Protein AF-A0A0G2F912-F1 (afdb_monomer)

Foldseek 3Di:
DDDDDDDDDDDDDDDDDDDDDDDDDDDPPPPDPPPPPPFPLEDEDQFQVLVVVCQVPVPPSGHQYWYAAPQPRHTADAPSRDDDDDPQCQDVVNDHQWWWAALQRGIHRLVRVVVQLVVCVVVPVVSWDADPPPRDTQAQPQPRHGNRTHTHDDHPDPDPVSPDHHPPNCDPVNDDDPPNDDVVNVVVVVLVVVQVVLQCCCCVVQVHHDDRPPPRDDVVSSVVSVVVVVVVVVVVVVVPPPCVVVCDPPVVVPPPDDDDDDDDDDDDDD

Organism: NCBI:txid1214573

pLDDT: mean 71.69, std 15.16, range [33.28, 96.06]

Structure (mmCIF, N/CA/C/O backbone):
data_AF-A0A0G2F912-F1
#
_entry.id   AF-A0A0G2F912-F1
#
loop_
_atom_site.group_PDB
_atom_site.id
_atom_site.type_symbol
_atom_site.label_atom_id
_atom_site.label_alt_id
_atom_site.label_comp_id
_atom_site.label_asym_id
_atom_site.label_entity_id
_atom_site.label_seq_id
_atom_site.pdbx_PDB_ins_code
_atom_site.Cartn_x
_atom_site.Cartn_y
_atom_site.Cartn_z
_atom_site.occupancy
_atom_site.B_iso_or_equiv
_atom_site.auth_seq_id
_atom_site.auth_comp_id
_atom_site.auth_asym_id
_atom_site.auth_atom_id
_atom_site.pdbx_PDB_model_num
ATOM 1 N N . MET A 1 1 ? -54.405 -13.217 -5.541 1.00 50.62 1 MET A N 1
ATOM 2 C CA . MET A 1 1 ? -54.191 -13.443 -6.985 1.00 50.62 1 MET A CA 1
ATOM 3 C C . MET A 1 1 ? -52.755 -13.059 -7.280 1.00 50.62 1 MET A C 1
ATOM 5 O O . MET A 1 1 ? -52.449 -11.877 -7.282 1.00 50.62 1 MET A O 1
ATOM 9 N N . SER A 1 2 ? -51.866 -14.044 -7.373 1.00 33.28 2 SER A N 1
ATOM 10 C CA . SER A 1 2 ? -50.426 -13.812 -7.534 1.00 33.28 2 SER A CA 1
ATOM 11 C C . SER A 1 2 ? -50.074 -13.798 -9.023 1.00 33.28 2 SER A C 1
ATOM 13 O O . SER A 1 2 ? -50.526 -14.698 -9.733 1.00 33.28 2 SER A O 1
ATOM 15 N N . PRO A 1 3 ? -49.310 -12.812 -9.522 1.00 57.19 3 PRO A N 1
ATOM 16 C CA . PRO A 1 3 ? -48.949 -12.760 -10.930 1.00 57.19 3 PRO A CA 1
ATOM 17 C C . PRO A 1 3 ? -47.845 -13.780 -11.231 1.00 57.19 3 PRO A C 1
ATOM 19 O O . PRO A 1 3 ? -46.774 -13.768 -10.625 1.00 57.19 3 PRO A O 1
ATOM 22 N N . SER A 1 4 ? -48.125 -14.678 -12.172 1.00 52.53 4 SER A N 1
ATOM 23 C CA . SER A 1 4 ? -47.154 -15.612 -12.738 1.00 52.53 4 SER A CA 1
ATOM 24 C C . SER A 1 4 ? -46.256 -14.869 -13.726 1.00 52.53 4 SER A C 1
ATOM 26 O O . SER A 1 4 ? -46.714 -14.434 -14.780 1.00 52.53 4 SER A O 1
ATOM 28 N N . TYR A 1 5 ? -44.975 -14.726 -13.393 1.00 53.41 5 TYR A N 1
ATOM 29 C CA . TYR A 1 5 ? -43.979 -14.186 -14.314 1.00 53.41 5 TYR A CA 1
ATOM 30 C C . TYR A 1 5 ? -43.467 -15.297 -15.232 1.00 53.41 5 TYR A C 1
ATOM 32 O O . TYR A 1 5 ? -42.852 -16.263 -14.785 1.00 53.41 5 TYR A O 1
ATOM 40 N N . VAL A 1 6 ? -43.745 -15.148 -16.526 1.00 61.19 6 VAL A N 1
ATOM 41 C CA . VAL A 1 6 ? -43.225 -16.003 -17.597 1.00 61.19 6 VAL A CA 1
ATOM 42 C C . VAL A 1 6 ? -41.792 -15.573 -17.896 1.00 61.19 6 VAL A C 1
ATOM 44 O O . VAL A 1 6 ? -41.549 -14.437 -18.301 1.00 61.19 6 VAL A O 1
ATOM 47 N N . THR A 1 7 ? -40.837 -16.473 -17.680 1.00 59.28 7 THR A N 1
ATOM 48 C CA . THR A 1 7 ? -39.421 -16.245 -17.985 1.00 59.28 7 THR A CA 1
ATOM 49 C C . THR A 1 7 ? -39.176 -16.463 -19.485 1.00 59.28 7 THR A C 1
ATOM 51 O O . THR A 1 7 ? -39.490 -17.542 -19.990 1.00 59.28 7 THR A O 1
ATOM 54 N N . PRO A 1 8 ? -38.628 -15.485 -20.227 1.00 61.03 8 PRO A N 1
ATOM 55 C CA . PRO A 1 8 ? -38.317 -15.668 -21.639 1.00 61.03 8 PRO A CA 1
ATOM 56 C C . PRO A 1 8 ? -37.060 -16.532 -21.814 1.00 61.03 8 PRO A C 1
ATOM 58 O O . PRO A 1 8 ? -36.014 -16.279 -21.218 1.00 61.03 8 PRO A O 1
ATOM 61 N N . SER A 1 9 ? -37.165 -17.558 -22.657 1.00 58.97 9 SER A N 1
ATOM 62 C CA . SER A 1 9 ? -36.062 -18.438 -23.046 1.00 58.97 9 SER A CA 1
ATOM 63 C C . SER A 1 9 ? -35.074 -17.711 -23.964 1.00 58.97 9 SER A C 1
ATOM 65 O O . SER A 1 9 ? -35.459 -17.229 -25.031 1.00 58.97 9 SER A O 1
ATOM 67 N 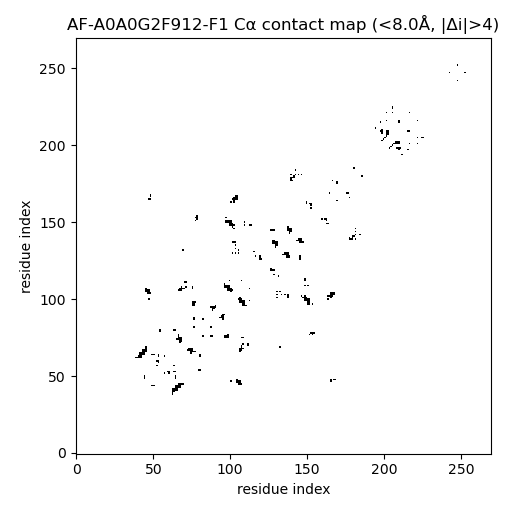N . LEU A 1 10 ? -33.800 -17.661 -23.568 1.00 62.16 10 LEU A N 1
ATOM 68 C CA . LEU A 1 10 ? -32.717 -17.083 -24.366 1.00 62.16 10 LEU A CA 1
ATOM 69 C C . LEU A 1 10 ? -32.370 -17.961 -25.588 1.00 62.16 10 LEU A C 1
ATOM 71 O O . LEU A 1 10 ? -32.370 -19.190 -25.481 1.00 62.16 10 LEU A O 1
ATOM 75 N N . PRO A 1 11 ? -32.035 -17.353 -26.742 1.00 59.97 11 PRO A N 1
ATOM 76 C CA . PRO A 1 11 ? -31.691 -18.081 -27.956 1.00 59.97 11 PRO A CA 1
ATOM 77 C C . PRO A 1 11 ? -30.311 -18.745 -27.863 1.00 59.97 11 PRO A C 1
ATOM 79 O O . PRO A 1 11 ? -29.323 -18.158 -27.422 1.00 59.97 11 PRO A O 1
ATOM 82 N N . THR A 1 12 ? -30.246 -19.988 -28.331 1.00 60.50 12 THR A N 1
ATOM 83 C CA . THR A 1 12 ? -29.042 -20.819 -28.374 1.00 60.50 12 THR A CA 1
ATOM 84 C C . THR A 1 12 ? -28.045 -20.285 -29.409 1.00 60.50 12 THR A C 1
ATOM 86 O O . THR A 1 12 ? -28.291 -20.333 -30.614 1.00 60.50 12 THR A O 1
ATOM 89 N N . VAL A 1 13 ? -26.889 -19.800 -28.949 1.00 59.72 13 VAL A N 1
ATOM 90 C CA . VAL A 1 13 ? -25.782 -19.362 -29.812 1.00 59.72 13 VAL A CA 1
ATOM 91 C C . VAL A 1 13 ? -25.091 -20.591 -30.412 1.00 59.72 13 VAL A C 1
ATOM 93 O O . VAL A 1 13 ? -24.359 -21.311 -29.734 1.00 59.72 13 VAL A O 1
ATOM 96 N N . GLN A 1 14 ? -25.319 -20.846 -31.702 1.00 56.78 14 GLN A N 1
ATOM 97 C CA . GLN A 1 14 ? -24.621 -21.899 -32.440 1.00 56.78 14 GLN A CA 1
ATOM 98 C C . GLN A 1 14 ? -23.199 -21.451 -32.806 1.00 56.78 14 GLN A C 1
ATOM 100 O O . GLN A 1 14 ? -22.987 -20.643 -33.712 1.00 56.78 14 GLN A O 1
ATOM 105 N N . SER A 1 15 ? -22.211 -22.009 -32.106 1.00 56.06 15 SER A N 1
ATOM 106 C CA . SER A 1 15 ? -20.787 -21.813 -32.382 1.00 56.06 15 SER A CA 1
ATOM 107 C C . SER A 1 15 ? -20.388 -22.520 -33.686 1.00 56.06 15 SER A C 1
ATOM 109 O O . SER A 1 15 ? -20.332 -23.750 -33.767 1.00 56.06 15 SER A O 1
ATOM 111 N N . ARG A 1 16 ? -20.135 -21.743 -34.747 1.00 56.66 16 ARG A N 1
ATOM 112 C CA . ARG A 1 16 ? -19.655 -22.255 -36.040 1.00 56.66 16 ARG A CA 1
ATOM 113 C C . ARG A 1 16 ? -18.176 -22.646 -35.934 1.00 56.66 16 ARG A C 1
ATOM 115 O O . ARG A 1 16 ? -17.295 -21.797 -36.037 1.00 56.66 16 ARG A O 1
ATOM 122 N N . LYS A 1 17 ? -17.902 -23.950 -35.810 1.00 55.56 17 LYS A N 1
ATOM 123 C CA . LYS A 1 17 ? -16.577 -24.551 -36.057 1.00 55.56 17 LYS A CA 1
ATOM 124 C C . LYS A 1 17 ? -16.156 -24.293 -37.511 1.00 55.56 17 LYS A C 1
ATOM 126 O O . LYS A 1 17 ? -16.652 -24.949 -38.425 1.00 55.56 17 LYS A O 1
ATOM 131 N N . ARG A 1 18 ? -15.225 -23.362 -37.736 1.00 57.12 18 ARG A N 1
ATOM 132 C CA . ARG A 1 18 ? -14.499 -23.257 -39.012 1.00 57.12 18 ARG A CA 1
ATOM 133 C C . ARG A 1 18 ? -13.437 -24.359 -39.062 1.00 57.12 18 ARG A C 1
ATOM 135 O O . ARG A 1 18 ? -12.511 -24.360 -38.258 1.00 57.12 18 ARG A O 1
ATOM 142 N N . LYS A 1 19 ? -13.592 -25.306 -39.993 1.00 59.97 19 LYS A N 1
ATOM 143 C CA . LYS A 1 19 ? -12.541 -26.258 -40.378 1.00 59.97 19 LYS A CA 1
ATOM 144 C C . LYS A 1 19 ? -11.461 -25.490 -41.144 1.00 59.97 19 LYS A C 1
ATOM 146 O O . LYS A 1 19 ? -11.723 -25.014 -42.242 1.00 59.97 19 LYS A O 1
ATOM 151 N N . HIS A 1 20 ? -10.277 -25.367 -40.552 1.00 50.34 20 HIS A N 1
ATOM 152 C CA . HIS A 1 20 ? -9.051 -25.043 -41.275 1.00 50.34 20 HIS A CA 1
ATOM 153 C C . HIS A 1 20 ? -8.510 -26.355 -41.849 1.00 50.34 20 HIS A C 1
ATOM 155 O O . HIS A 1 20 ? -7.852 -27.115 -41.142 1.00 50.34 20 HIS A O 1
ATOM 161 N N . SER A 1 21 ? -8.830 -26.648 -43.105 1.00 59.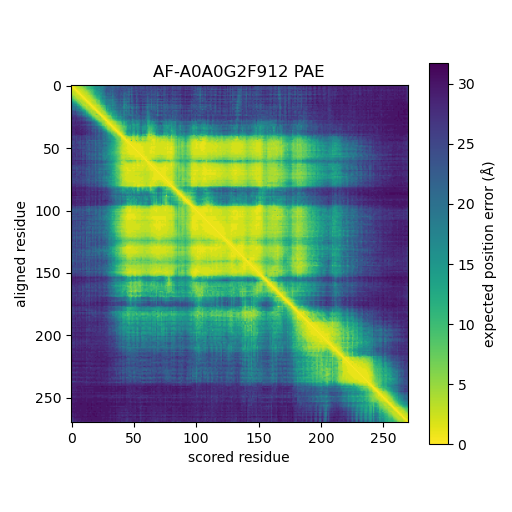50 21 SER A N 1
ATOM 162 C CA . SER A 1 21 ? -8.056 -27.588 -43.909 1.00 59.50 21 SER A CA 1
ATOM 163 C C . SER A 1 21 ? -7.539 -26.845 -45.135 1.00 59.50 21 SER A C 1
ATOM 165 O O . SER A 1 21 ? -8.232 -25.999 -45.695 1.00 59.50 21 SER A O 1
ATOM 167 N N . ASP A 1 22 ? -6.303 -27.172 -45.498 1.00 55.91 22 ASP A N 1
ATOM 168 C CA . ASP A 1 22 ? -5.724 -26.960 -46.825 1.00 55.91 22 ASP A CA 1
ATOM 169 C C . ASP A 1 22 ? -5.140 -25.573 -47.120 1.00 55.91 22 ASP A C 1
ATOM 171 O O . ASP A 1 22 ? -5.598 -24.831 -47.982 1.00 55.91 22 ASP A O 1
ATOM 175 N N . ILE A 1 23 ? -4.013 -25.280 -46.463 1.00 54.97 23 ILE A N 1
ATOM 176 C CA . ILE A 1 23 ? -2.939 -24.485 -47.077 1.00 54.97 23 ILE A CA 1
ATOM 177 C C . ILE A 1 23 ? -1.641 -25.279 -46.914 1.00 54.97 23 ILE A C 1
ATOM 179 O O . ILE A 1 23 ? -0.898 -25.126 -45.951 1.00 54.97 23 ILE A O 1
ATOM 183 N N . SER A 1 24 ? -1.417 -26.213 -47.835 1.00 54.12 24 SER A N 1
ATOM 184 C CA . SER A 1 24 ? -0.147 -26.917 -48.019 1.00 54.12 24 SER A CA 1
ATOM 185 C C . SER A 1 24 ? 0.296 -26.678 -49.450 1.00 54.12 24 SER A C 1
ATOM 187 O O . SER A 1 24 ? -0.189 -27.318 -50.377 1.00 54.12 24 SER A O 1
ATOM 189 N N . GLY A 1 25 ? 1.181 -25.706 -49.633 1.00 55.81 25 GLY A N 1
ATOM 190 C CA . GLY A 1 25 ? 1.740 -25.404 -50.938 1.00 55.81 25 GLY A CA 1
ATOM 191 C C . GLY A 1 25 ? 2.711 -24.237 -50.876 1.00 55.81 25 GLY A C 1
ATOM 192 O O . GLY A 1 25 ? 2.282 -23.097 -50.768 1.00 55.81 25 GLY A O 1
ATOM 193 N N . LEU A 1 26 ? 3.996 -24.571 -51.028 1.00 54.56 26 LEU A N 1
ATOM 194 C CA . LEU A 1 26 ? 5.072 -23.712 -51.535 1.00 54.56 26 LEU A CA 1
ATOM 195 C C . LEU A 1 26 ? 5.654 -22.670 -50.561 1.00 54.56 26 LEU A C 1
ATOM 197 O O . LEU A 1 26 ? 5.183 -21.545 -50.468 1.00 54.56 26 LEU A O 1
ATOM 201 N N . ASN A 1 27 ? 6.766 -23.039 -49.914 1.00 47.31 27 ASN A N 1
ATOM 202 C CA . ASN A 1 27 ? 8.014 -22.263 -49.971 1.00 47.31 27 ASN A CA 1
ATOM 203 C C . ASN A 1 27 ? 9.193 -23.135 -49.501 1.00 47.31 27 ASN A C 1
ATOM 205 O O . ASN A 1 27 ? 9.202 -23.630 -48.376 1.00 47.31 27 ASN A O 1
ATOM 209 N N . VAL A 1 28 ? 10.154 -23.358 -50.404 1.00 59.69 28 VAL A N 1
ATOM 210 C CA . VAL A 1 28 ? 11.344 -24.220 -50.228 1.00 59.69 28 VAL A CA 1
ATOM 211 C C . VAL A 1 28 ? 12.573 -23.404 -49.787 1.00 59.69 28 VAL A C 1
ATOM 213 O O . VAL A 1 28 ? 13.636 -23.962 -49.540 1.00 59.69 28 VAL A O 1
ATOM 216 N N . ASP A 1 29 ? 12.417 -22.101 -49.561 1.00 60.06 29 ASP A N 1
ATOM 217 C CA . ASP A 1 29 ? 13.425 -21.274 -48.902 1.00 60.06 29 ASP A CA 1
ATOM 218 C C . ASP A 1 29 ? 13.101 -21.205 -47.411 1.00 60.06 29 ASP A C 1
ATOM 220 O O . ASP A 1 29 ? 12.234 -20.451 -46.963 1.00 60.06 29 ASP A O 1
ATOM 224 N N . GLY A 1 30 ? 13.753 -22.083 -46.643 1.00 61.09 30 GLY A N 1
ATOM 225 C CA . GLY A 1 30 ? 13.562 -22.183 -45.201 1.00 61.09 30 GLY A CA 1
ATOM 226 C C . GLY A 1 30 ? 13.691 -20.805 -44.538 1.00 61.09 30 GLY A C 1
ATOM 227 O O . GLY A 1 30 ? 14.630 -20.070 -44.855 1.00 61.09 30 GLY A O 1
ATOM 228 N N . PRO A 1 31 ? 12.769 -20.430 -43.629 1.00 63.56 31 PRO A N 1
ATOM 229 C CA . PRO A 1 31 ? 12.770 -19.108 -43.021 1.00 63.56 31 PRO A CA 1
ATOM 230 C C . PRO A 1 31 ? 14.136 -18.861 -42.390 1.00 63.56 31 PRO A C 1
ATOM 232 O O . PRO A 1 31 ? 14.628 -19.709 -41.638 1.00 63.56 31 PRO A O 1
ATOM 235 N N . ALA A 1 32 ? 14.749 -17.720 -42.731 1.00 62.47 32 ALA A N 1
ATOM 236 C CA . ALA A 1 32 ? 16.018 -17.275 -42.172 1.00 62.47 32 ALA A CA 1
ATOM 237 C C . ALA A 1 32 ? 16.022 -17.597 -40.679 1.00 62.47 32 ALA A C 1
ATOM 239 O O . ALA A 1 32 ? 15.121 -17.144 -39.967 1.00 62.47 32 ALA A O 1
ATOM 240 N N . LYS A 1 33 ? 16.965 -18.457 -40.247 1.00 62.12 33 LYS A N 1
ATOM 241 C CA . LYS A 1 33 ? 17.109 -18.908 -38.857 1.00 62.12 33 LYS A CA 1
ATOM 242 C C . LYS A 1 33 ? 16.896 -17.689 -37.984 1.00 62.12 33 LYS A C 1
ATOM 244 O O . LYS A 1 33 ? 17.738 -16.798 -38.005 1.00 62.12 33 LYS A O 1
ATOM 249 N N . ARG A 1 34 ? 15.735 -17.627 -37.324 1.00 57.50 34 ARG A N 1
ATOM 250 C CA . ARG A 1 34 ? 15.283 -16.471 -36.555 1.00 57.50 34 ARG A CA 1
ATOM 251 C C . ARG A 1 34 ? 16.383 -16.213 -35.543 1.00 57.50 34 ARG A C 1
ATOM 253 O O . ARG A 1 34 ? 16.511 -16.970 -34.581 1.00 57.50 34 ARG A O 1
ATOM 260 N N . THR A 1 35 ? 17.249 -15.247 -35.844 1.00 54.69 35 THR A N 1
ATOM 261 C CA . THR A 1 35 ? 18.361 -14.862 -34.988 1.00 54.69 35 THR A CA 1
ATOM 262 C C . THR A 1 35 ? 17.700 -14.577 -33.660 1.00 54.69 35 THR A C 1
ATOM 264 O O . THR A 1 35 ? 16.860 -13.678 -33.607 1.00 54.69 35 THR A O 1
ATOM 267 N N . LYS A 1 36 ? 17.947 -15.428 -32.650 1.00 54.97 36 LYS A N 1
ATOM 268 C CA . LYS A 1 36 ? 17.412 -15.236 -31.300 1.00 54.97 36 LYS A CA 1
ATOM 269 C C . LYS A 1 36 ? 17.717 -13.787 -30.974 1.00 54.97 36 LYS A C 1
ATOM 271 O O . LYS A 1 36 ? 18.895 -13.431 -30.894 1.00 54.97 36 LYS A O 1
ATOM 276 N N . SER A 1 37 ? 16.677 -12.951 -30.943 1.00 52.19 37 SER A N 1
ATOM 277 C CA . SER A 1 37 ? 16.835 -11.543 -30.622 1.00 52.19 37 SER A CA 1
ATOM 278 C C . SER A 1 37 ? 17.609 -11.537 -29.324 1.00 52.19 37 SER A C 1
ATOM 280 O O . SER A 1 37 ? 17.203 -12.239 -28.393 1.00 52.19 37 SER A O 1
ATOM 282 N N . ARG A 1 38 ? 18.762 -10.858 -29.311 1.00 52.22 38 ARG A N 1
ATOM 283 C CA . ARG A 1 38 ? 19.530 -10.641 -28.088 1.00 52.22 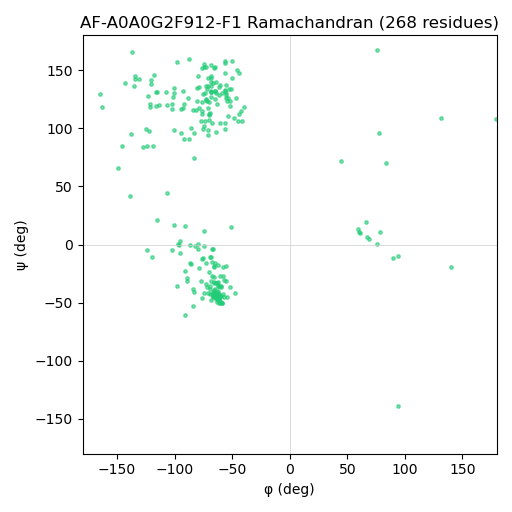38 ARG A CA 1
ATOM 284 C C . ARG A 1 38 ? 18.512 -10.295 -27.011 1.00 52.22 38 ARG A C 1
ATOM 286 O O . ARG A 1 38 ? 17.751 -9.348 -27.201 1.00 52.22 38 ARG A O 1
ATOM 293 N N . HIS A 1 39 ? 18.399 -11.174 -26.015 1.00 51.59 39 HIS A N 1
ATOM 294 C CA . HIS A 1 39 ? 17.457 -11.015 -24.919 1.00 51.59 39 HIS A CA 1
ATOM 295 C C . HIS A 1 39 ? 17.592 -9.577 -24.437 1.00 51.59 39 HIS A C 1
ATOM 297 O O . HIS A 1 39 ? 18.716 -9.124 -24.219 1.00 51.59 39 HIS A O 1
ATOM 303 N N . ALA A 1 40 ? 16.478 -8.844 -24.381 1.00 62.09 40 ALA A N 1
ATOM 304 C CA . ALA A 1 40 ? 16.489 -7.526 -23.775 1.00 62.09 40 ALA A CA 1
ATOM 305 C C . ALA A 1 40 ? 17.111 -7.701 -22.388 1.00 62.09 40 ALA A C 1
ATOM 307 O O . ALA A 1 40 ? 16.618 -8.501 -21.601 1.00 62.09 40 ALA A O 1
ATOM 308 N N . GLU A 1 41 ? 18.238 -7.040 -22.128 1.00 68.06 41 GLU A N 1
ATOM 309 C CA . GLU A 1 41 ? 18.959 -7.180 -20.854 1.00 68.06 41 GLU A CA 1
ATOM 310 C C . GLU A 1 41 ? 18.091 -6.710 -19.674 1.00 68.06 41 GLU A C 1
ATOM 312 O O . GLU A 1 41 ? 18.347 -7.069 -18.526 1.00 68.06 41 GLU A O 1
ATOM 317 N N . LYS A 1 42 ? 17.037 -5.937 -19.977 1.00 76.81 42 LYS A N 1
ATOM 318 C CA . LYS A 1 42 ? 16.080 -5.385 -19.029 1.00 76.81 42 LYS A CA 1
ATOM 319 C C . LYS A 1 42 ? 14.645 -5.561 -19.508 1.00 76.81 42 LYS A C 1
ATOM 321 O O . LYS A 1 42 ? 14.361 -5.402 -20.696 1.00 76.81 42 LYS A O 1
ATOM 326 N N . GLU A 1 43 ? 13.755 -5.832 -18.564 1.00 84.62 43 GLU A N 1
ATOM 327 C CA . GLU A 1 43 ? 12.307 -5.856 -18.772 1.00 84.62 43 GLU A CA 1
ATOM 328 C C . GLU A 1 43 ? 11.668 -4.752 -17.928 1.00 84.62 43 GLU A C 1
ATOM 330 O O . GLU A 1 43 ? 11.808 -4.728 -16.704 1.00 84.62 43 GLU A O 1
ATOM 335 N N . GLU A 1 44 ? 10.989 -3.808 -18.581 1.00 84.69 44 GLU A N 1
ATOM 336 C CA . GLU A 1 44 ? 10.248 -2.777 -17.861 1.00 84.69 44 GLU A CA 1
ATOM 337 C C . GLU A 1 44 ? 8.993 -3.386 -17.236 1.00 84.69 44 GLU A C 1
ATOM 339 O O . GLU A 1 44 ? 8.165 -3.987 -17.920 1.00 84.69 44 GLU A O 1
ATOM 344 N N . THR A 1 45 ? 8.852 -3.231 -15.923 1.00 90.62 45 THR A N 1
ATOM 345 C CA . THR A 1 45 ? 7.716 -3.752 -15.169 1.00 90.62 45 THR A CA 1
ATOM 346 C C . THR A 1 45 ? 7.325 -2.784 -14.067 1.00 90.62 45 THR A C 1
ATOM 348 O O . THR A 1 45 ? 8.170 -2.262 -13.350 1.00 90.62 45 THR A O 1
ATOM 351 N N . ASN A 1 46 ? 6.019 -2.601 -13.887 1.00 91.12 46 ASN A N 1
ATOM 352 C CA . ASN A 1 46 ? 5.449 -1.854 -12.762 1.00 91.12 46 ASN A CA 1
ATOM 353 C C . ASN A 1 46 ? 4.620 -2.757 -11.847 1.00 91.12 46 ASN A C 1
ATOM 355 O O . ASN A 1 46 ? 3.755 -2.280 -11.117 1.00 91.12 46 ASN A O 1
ATOM 359 N N . LEU A 1 47 ? 4.878 -4.067 -11.913 1.00 92.62 47 LEU A N 1
ATOM 360 C CA . LEU A 1 47 ? 4.215 -5.093 -11.120 1.00 92.62 47 LEU A CA 1
ATOM 361 C C . LEU A 1 47 ? 5.154 -5.615 -10.035 1.00 92.62 47 LEU A C 1
ATOM 363 O O . LEU A 1 47 ? 6.203 -6.199 -10.328 1.00 92.62 47 LEU A O 1
ATOM 367 N N . TRP A 1 48 ? 4.737 -5.458 -8.780 1.00 91.31 48 TRP A N 1
ATOM 368 C CA . TRP A 1 48 ? 5.474 -5.923 -7.608 1.00 91.31 48 TRP A CA 1
ATOM 369 C C . TRP A 1 48 ? 5.705 -7.431 -7.614 1.00 91.31 48 TRP A C 1
ATOM 371 O O . TRP A 1 48 ? 6.788 -7.876 -7.265 1.00 91.31 48 TRP A O 1
ATOM 381 N N . THR A 1 49 ? 4.761 -8.222 -8.117 1.00 88.88 49 THR A N 1
ATOM 382 C CA . THR A 1 49 ? 4.903 -9.684 -8.214 1.00 88.88 49 THR A CA 1
ATOM 383 C C . THR A 1 49 ? 6.062 -10.118 -9.113 1.00 88.88 49 THR A C 1
ATOM 385 O O . THR A 1 49 ? 6.692 -11.145 -8.877 1.00 88.88 49 THR A O 1
ATOM 388 N N . THR A 1 50 ? 6.374 -9.351 -10.158 1.00 90.31 50 THR A N 1
ATOM 389 C CA . THR A 1 50 ? 7.540 -9.600 -11.018 1.00 90.31 50 THR A CA 1
ATOM 390 C C . THR A 1 50 ? 8.830 -9.197 -10.315 1.00 90.31 50 THR A C 1
ATOM 392 O O . THR A 1 50 ? 9.803 -9.941 -10.352 1.00 90.31 50 THR A O 1
ATOM 395 N N . VAL A 1 51 ? 8.825 -8.054 -9.626 1.00 90.38 51 VAL A N 1
ATOM 396 C CA . VAL A 1 51 ? 9.972 -7.594 -8.834 1.00 90.38 51 VAL A CA 1
ATOM 397 C C . VAL A 1 51 ? 10.294 -8.579 -7.711 1.00 90.38 51 VAL A C 1
ATOM 399 O O . VAL A 1 51 ? 11.440 -8.986 -7.571 1.00 90.38 51 VAL A O 1
ATOM 402 N N . LYS A 1 52 ? 9.289 -9.010 -6.948 1.00 87.94 52 LYS A N 1
ATOM 403 C CA . LYS A 1 52 ? 9.435 -9.933 -5.823 1.00 87.94 52 LYS A CA 1
ATOM 404 C C . LYS A 1 52 ? 10.040 -11.265 -6.253 1.00 87.94 52 LYS A C 1
ATOM 406 O O . LYS A 1 52 ? 11.040 -11.684 -5.685 1.00 87.94 52 LYS A O 1
ATOM 411 N N . ARG A 1 53 ? 9.498 -11.882 -7.305 1.00 88.12 53 ARG A N 1
ATOM 412 C CA . ARG A 1 53 ? 10.045 -13.130 -7.851 1.00 88.12 53 ARG A CA 1
ATOM 413 C C . ARG A 1 53 ? 11.504 -12.966 -8.312 1.00 88.12 53 ARG A C 1
ATOM 415 O O . ARG A 1 53 ? 12.296 -13.884 -8.131 1.00 88.12 53 ARG A O 1
ATOM 422 N N . TYR A 1 54 ? 11.877 -11.813 -8.884 1.00 90.25 54 TYR A N 1
ATOM 423 C CA . TYR A 1 54 ? 13.279 -11.525 -9.219 1.00 90.25 54 TYR A CA 1
ATOM 424 C C . TYR A 1 54 ? 14.151 -11.412 -7.964 1.00 90.25 54 TYR A C 1
ATOM 426 O O . TYR A 1 54 ? 15.266 -11.916 -7.957 1.00 90.25 54 TYR A O 1
ATOM 434 N N . LEU A 1 55 ? 13.659 -10.767 -6.903 1.00 87.25 55 LEU A N 1
ATOM 435 C CA . LEU A 1 55 ? 14.388 -10.634 -5.638 1.00 87.25 55 LEU A CA 1
ATOM 436 C C . LEU A 1 55 ? 14.587 -11.983 -4.925 1.00 87.25 55 LEU A C 1
ATOM 438 O O . LEU A 1 55 ? 15.606 -12.164 -4.265 1.00 87.25 55 L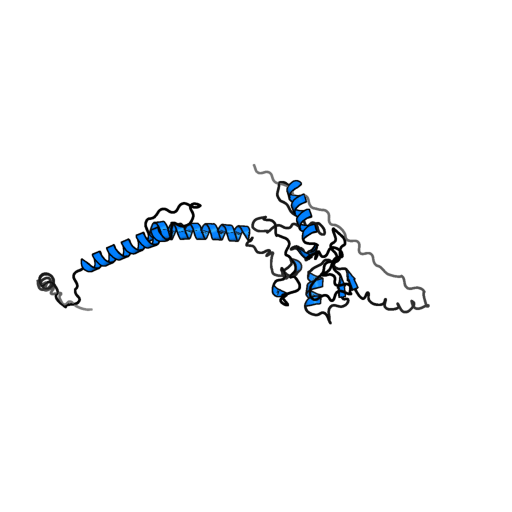EU A O 1
ATOM 442 N N . GLU A 1 56 ? 13.642 -12.915 -5.061 1.00 88.00 56 GLU A N 1
ATOM 443 C CA . GLU A 1 56 ? 13.715 -14.265 -4.482 1.00 88.00 56 GLU A CA 1
ATOM 444 C C . GLU A 1 56 ? 14.755 -15.157 -5.183 1.00 88.00 56 GLU A C 1
ATOM 446 O O . GLU A 1 56 ? 15.500 -15.868 -4.511 1.00 88.00 56 GLU A O 1
ATOM 451 N N . ASP A 1 57 ? 14.834 -15.111 -6.518 1.00 90.12 57 ASP A N 1
ATOM 452 C CA . ASP A 1 57 ? 15.827 -15.857 -7.304 1.00 90.12 57 ASP A CA 1
ATOM 453 C C . ASP A 1 57 ? 16.278 -15.067 -8.553 1.00 90.12 57 ASP A C 1
ATOM 455 O O . ASP A 1 57 ? 15.769 -15.286 -9.663 1.00 90.12 57 ASP A O 1
ATOM 459 N N . PRO A 1 58 ? 17.267 -14.160 -8.409 1.00 89.56 58 PRO A N 1
ATOM 460 C CA . PRO A 1 58 ? 17.757 -13.351 -9.525 1.00 89.56 58 PRO A CA 1
ATOM 461 C C . PRO A 1 58 ? 18.344 -14.182 -10.672 1.00 89.56 58 PRO A C 1
ATOM 463 O O . PRO A 1 58 ? 18.339 -13.740 -11.820 1.00 89.56 58 PRO A O 1
ATOM 466 N N . ALA A 1 59 ? 18.861 -15.382 -10.380 1.00 88.69 59 ALA A N 1
ATOM 467 C CA . ALA A 1 59 ? 19.496 -16.242 -11.375 1.00 88.69 59 ALA A CA 1
ATOM 468 C C . ALA A 1 59 ? 18.467 -16.957 -12.265 1.00 88.69 59 ALA A C 1
ATOM 470 O O . ALA A 1 59 ? 18.747 -17.205 -13.441 1.00 88.69 59 ALA A O 1
ATOM 471 N N . ALA A 1 60 ? 17.281 -17.271 -11.734 1.00 89.00 60 ALA A N 1
ATOM 472 C CA . ALA A 1 60 ? 16.225 -17.960 -12.476 1.00 89.00 60 ALA A CA 1
ATOM 473 C C . ALA A 1 60 ? 15.237 -17.028 -13.197 1.00 89.00 60 ALA A C 1
ATOM 475 O O . ALA A 1 60 ? 14.586 -17.459 -14.151 1.00 89.00 60 ALA A O 1
ATOM 476 N N . HIS A 1 61 ? 15.095 -15.770 -12.769 1.00 80.44 61 HIS A N 1
ATOM 477 C CA . HIS A 1 61 ? 13.979 -14.913 -13.190 1.00 80.44 61 HIS A CA 1
ATOM 478 C C . HIS A 1 61 ? 14.088 -14.327 -14.617 1.00 80.44 61 HIS A C 1
ATOM 480 O O . HIS A 1 61 ? 13.106 -13.826 -15.167 1.00 80.44 61 HIS A O 1
ATOM 486 N N . GLY A 1 62 ? 15.254 -14.408 -15.259 1.00 84.81 62 GLY A N 1
ATOM 487 C CA . GLY A 1 62 ? 15.470 -13.867 -16.604 1.00 84.81 62 GLY A CA 1
ATOM 488 C C . GLY A 1 62 ? 16.041 -12.441 -16.585 1.00 84.81 62 GLY A C 1
ATOM 489 O O . GLY A 1 62 ? 16.977 -12.194 -15.827 1.00 84.81 62 GLY A O 1
ATOM 490 N N . PRO A 1 63 ? 15.584 -11.526 -17.464 1.00 88.50 63 PRO A N 1
ATOM 491 C CA . PRO A 1 63 ? 16.164 -10.190 -17.562 1.00 88.50 63 PRO A CA 1
ATOM 492 C C . PRO A 1 63 ? 15.916 -9.380 -16.290 1.00 88.50 63 PRO A C 1
ATOM 494 O O . PRO A 1 63 ? 14.925 -9.568 -15.584 1.00 88.50 63 PRO A O 1
ATOM 497 N N . GLN A 1 64 ? 16.821 -8.448 -16.012 1.00 90.06 64 GLN A N 1
ATOM 498 C CA . GLN A 1 64 ? 16.722 -7.624 -14.821 1.00 90.06 64 GLN A CA 1
ATOM 499 C C . GLN A 1 64 ? 15.513 -6.673 -14.934 1.00 90.06 64 GLN A C 1
ATOM 501 O O . GLN A 1 64 ? 15.423 -5.926 -15.914 1.00 90.06 64 GLN A O 1
ATOM 506 N N . PRO A 1 65 ? 14.599 -6.635 -13.949 1.00 91.25 65 PRO A N 1
ATOM 507 C CA . PRO A 1 65 ? 13.470 -5.722 -13.997 1.00 91.25 65 PRO A CA 1
ATOM 508 C C . PRO A 1 65 ? 13.927 -4.266 -13.847 1.00 91.25 65 PRO A C 1
ATOM 510 O O . PRO A 1 65 ? 14.788 -3.945 -13.024 1.00 91.25 65 PRO A O 1
ATOM 513 N N . SER A 1 66 ? 13.313 -3.369 -14.615 1.00 90.38 66 SER A N 1
ATOM 514 C CA . SER A 1 66 ? 13.393 -1.921 -14.411 1.00 90.38 66 SER A CA 1
ATOM 515 C C . SER A 1 66 ? 12.013 -1.369 -14.078 1.00 90.38 66 SER A C 1
ATOM 517 O O . SER A 1 66 ? 11.055 -1.659 -14.792 1.00 90.38 66 SER A O 1
ATOM 519 N N . VAL A 1 67 ? 11.919 -0.564 -13.018 1.00 90.69 67 VAL A N 1
ATOM 520 C CA . VAL A 1 67 ? 10.649 -0.013 -12.529 1.00 90.69 67 VAL A CA 1
ATOM 521 C C . VAL A 1 67 ? 10.649 1.500 -12.674 1.00 90.69 67 VAL A C 1
ATOM 523 O O . VAL A 1 67 ? 11.593 2.163 -12.244 1.00 90.69 67 VAL A O 1
ATOM 526 N N . SER A 1 68 ? 9.575 2.045 -13.238 1.00 91.56 68 SER A N 1
ATOM 527 C CA . SER A 1 68 ? 9.409 3.480 -13.475 1.00 91.56 68 SER A CA 1
ATOM 528 C C . SER A 1 68 ? 8.014 3.910 -13.053 1.00 91.56 68 SER A C 1
ATOM 530 O O . SER A 1 68 ? 7.021 3.262 -13.364 1.00 91.56 68 SER A O 1
ATOM 532 N N . CYS A 1 69 ? 7.893 5.036 -12.359 1.00 93.12 69 CYS A N 1
ATOM 533 C CA . CYS A 1 69 ? 6.576 5.533 -11.988 1.00 93.12 69 CYS A CA 1
ATOM 534 C C . CYS A 1 69 ? 5.768 5.873 -13.248 1.00 93.12 69 CYS A C 1
ATOM 536 O O . CYS A 1 69 ? 6.156 6.761 -13.995 1.00 93.12 69 CYS A O 1
ATOM 538 N N . VAL A 1 70 ? 4.609 5.249 -13.461 1.00 93.81 70 VAL A N 1
ATOM 539 C CA . VAL A 1 70 ? 3.779 5.522 -14.655 1.00 93.81 70 VAL A CA 1
ATOM 540 C C . VAL A 1 70 ? 3.172 6.932 -14.685 1.00 93.81 70 VAL A C 1
ATOM 542 O O . VAL A 1 70 ? 2.701 7.363 -15.730 1.00 93.81 70 VAL A O 1
ATOM 545 N N . ILE A 1 71 ? 3.178 7.653 -13.556 1.00 95.00 71 ILE A N 1
ATOM 546 C CA . ILE A 1 71 ? 2.657 9.027 -13.457 1.00 95.00 71 ILE A CA 1
ATOM 547 C C . ILE A 1 71 ? 3.722 10.041 -13.889 1.00 95.00 71 ILE A C 1
ATOM 549 O O . ILE A 1 71 ? 3.463 10.881 -14.743 1.00 95.00 71 ILE A O 1
ATOM 553 N N . CYS A 1 72 ? 4.921 9.977 -13.299 1.00 93.50 72 CYS A N 1
ATOM 554 C CA . CYS A 1 72 ? 5.987 10.952 -13.560 1.00 93.50 72 CYS A CA 1
ATOM 555 C C . CYS A 1 72 ? 7.087 10.441 -14.497 1.00 93.50 72 CYS A C 1
ATOM 557 O O . CYS A 1 72 ? 7.986 11.198 -14.843 1.00 93.50 72 CYS A O 1
ATOM 559 N N . THR A 1 73 ? 7.041 9.172 -14.906 1.00 91.62 73 THR A N 1
ATOM 560 C CA . THR A 1 73 ? 8.031 8.471 -15.751 1.00 91.62 73 THR A CA 1
ATOM 561 C C . THR A 1 73 ? 9.448 8.385 -15.169 1.00 91.62 73 THR A C 1
ATOM 563 O O . THR A 1 73 ? 10.376 7.958 -15.848 1.00 91.62 73 THR A O 1
ATOM 566 N N . ILE A 1 74 ? 9.627 8.750 -13.894 1.00 88.56 74 ILE A N 1
ATOM 567 C CA . ILE A 1 74 ? 10.923 8.697 -13.208 1.00 88.56 74 ILE A CA 1
ATOM 568 C C . ILE A 1 74 ? 11.196 7.257 -12.734 1.00 88.56 74 ILE A C 1
ATOM 570 O O . ILE A 1 74 ? 10.298 6.644 -12.139 1.00 88.56 74 ILE A O 1
ATOM 574 N N . PRO A 1 75 ? 12.418 6.723 -12.943 1.00 87.12 75 PRO A N 1
ATOM 575 C CA . PRO A 1 75 ? 12.831 5.431 -12.401 1.00 87.12 75 PRO A CA 1
ATOM 576 C C . PRO A 1 75 ? 12.673 5.357 -10.879 1.00 87.12 75 PRO A C 1
ATOM 578 O O . PRO A 1 75 ? 13.017 6.293 -10.156 1.00 87.12 75 PRO A O 1
ATOM 581 N N . ILE A 1 76 ? 12.171 4.228 -10.385 1.00 86.69 76 ILE A N 1
ATOM 582 C CA . ILE A 1 76 ? 12.002 3.956 -8.957 1.00 86.69 76 ILE A CA 1
ATOM 583 C C . ILE A 1 76 ? 13.136 3.041 -8.510 1.00 86.69 76 ILE A C 1
ATOM 585 O O . ILE A 1 76 ? 13.287 1.927 -9.013 1.00 86.69 76 ILE A O 1
ATOM 589 N N . ALA A 1 77 ? 13.920 3.499 -7.537 1.00 81.19 77 ALA A N 1
ATOM 590 C CA . ALA A 1 77 ? 14.945 2.669 -6.930 1.00 81.19 77 ALA A CA 1
ATOM 591 C C . ALA A 1 77 ? 14.299 1.603 -6.034 1.00 81.19 77 ALA A C 1
ATOM 593 O O . ALA A 1 77 ? 13.533 1.920 -5.122 1.00 81.19 77 ALA A O 1
ATOM 594 N N . ILE A 1 78 ? 14.627 0.336 -6.288 1.00 82.50 78 ILE A N 1
ATOM 595 C CA . ILE A 1 78 ? 14.196 -0.799 -5.470 1.00 82.50 78 ILE A CA 1
ATOM 596 C C . ILE A 1 78 ? 15.439 -1.541 -4.999 1.00 82.50 78 ILE A C 1
ATOM 598 O O . ILE A 1 78 ? 16.301 -1.913 -5.797 1.00 82.50 78 ILE A O 1
ATOM 602 N N . ARG A 1 79 ? 15.535 -1.765 -3.687 1.00 78.50 79 ARG A N 1
ATOM 603 C CA . ARG A 1 79 ? 16.642 -2.519 -3.099 1.00 78.50 79 ARG A CA 1
ATOM 604 C C . ARG A 1 79 ? 16.680 -3.943 -3.666 1.00 78.50 79 ARG A C 1
ATOM 606 O O . ARG A 1 79 ? 15.648 -4.591 -3.766 1.00 78.50 79 ARG A O 1
ATOM 613 N N . GLY A 1 80 ? 17.876 -4.433 -3.995 1.00 79.25 80 GLY A N 1
ATOM 614 C CA . GLY A 1 80 ? 18.093 -5.784 -4.530 1.00 79.25 80 GLY A CA 1
ATOM 615 C C . GLY A 1 80 ? 18.018 -5.874 -6.057 1.00 79.25 80 GLY A C 1
ATOM 616 O O . GLY A 1 80 ? 18.479 -6.856 -6.632 1.00 79.25 80 GLY A O 1
ATOM 617 N N . ILE A 1 81 ? 17.547 -4.824 -6.735 1.00 83.50 81 ILE A N 1
ATOM 618 C CA . ILE A 1 81 ? 17.745 -4.653 -8.175 1.00 83.50 81 ILE A CA 1
ATOM 619 C C . ILE A 1 81 ? 19.016 -3.807 -8.356 1.00 83.50 81 ILE A C 1
ATOM 621 O O . ILE A 1 81 ? 19.044 -2.674 -7.880 1.00 83.50 81 ILE A O 1
ATOM 625 N N . PRO A 1 82 ? 20.088 -4.318 -8.989 1.00 71.81 82 PRO A N 1
ATOM 626 C CA . PRO A 1 82 ? 21.328 -3.565 -9.162 1.00 71.81 82 PRO A CA 1
ATOM 627 C C . PRO A 1 82 ? 21.111 -2.423 -10.153 1.00 71.81 82 PRO A C 1
ATOM 629 O O . PRO A 1 82 ? 20.887 -2.643 -11.338 1.00 71.81 82 PRO A O 1
ATOM 632 N N . ILE A 1 83 ? 21.152 -1.181 -9.693 1.00 66.06 83 ILE A N 1
ATOM 633 C CA . ILE A 1 83 ? 20.886 -0.049 -10.577 1.00 66.06 83 ILE A CA 1
ATOM 634 C C . ILE A 1 83 ? 22.209 0.361 -11.219 1.00 66.06 83 ILE A C 1
ATOM 636 O O . ILE A 1 83 ? 23.211 0.551 -10.534 1.00 66.06 83 ILE A O 1
ATOM 640 N N . LEU A 1 84 ? 22.219 0.427 -12.550 1.00 53.97 84 LEU A N 1
ATOM 641 C CA . LEU A 1 84 ? 23.361 0.935 -13.303 1.00 53.97 84 LEU A CA 1
ATOM 642 C C . LEU A 1 84 ? 23.548 2.414 -12.960 1.00 53.97 84 LEU A C 1
ATOM 644 O O . LEU A 1 84 ? 22.583 3.173 -12.993 1.00 53.97 84 LEU A O 1
ATOM 648 N N . GLU A 1 85 ? 24.783 2.776 -12.621 1.00 57.06 85 GLU A N 1
ATOM 649 C CA . GLU A 1 85 ? 25.203 4.136 -12.292 1.00 57.06 85 GLU A CA 1
ATOM 650 C C . GLU A 1 85 ? 24.665 5.193 -13.280 1.00 57.06 85 GLU A C 1
ATOM 652 O O . GLU A 1 85 ? 24.521 4.909 -14.475 1.00 57.06 85 GLU A O 1
ATOM 657 N N . PRO A 1 86 ? 24.434 6.440 -12.824 1.00 51.53 86 PRO A N 1
ATOM 658 C CA . PRO A 1 86 ? 24.747 6.976 -11.496 1.00 51.53 86 PRO A CA 1
ATOM 659 C C . PRO A 1 86 ? 23.797 6.486 -10.400 1.00 51.53 86 PRO A C 1
ATOM 661 O O . PRO A 1 86 ? 22.670 6.087 -10.675 1.00 51.53 86 PRO A O 1
ATOM 664 N N . ASP A 1 87 ? 24.300 6.510 -9.162 1.00 57.16 87 ASP A N 1
ATOM 665 C CA . ASP A 1 87 ? 23.590 6.105 -7.950 1.00 57.16 87 ASP A CA 1
ATOM 666 C C . ASP A 1 87 ? 22.157 6.688 -7.937 1.00 57.16 87 ASP A C 1
ATOM 668 O O . ASP A 1 87 ? 21.981 7.889 -7.733 1.00 57.16 87 ASP A O 1
ATOM 672 N N . PRO A 1 88 ? 21.118 5.876 -8.173 1.00 51.66 88 PRO A N 1
ATOM 673 C CA . PRO A 1 88 ? 19.724 6.324 -8.284 1.00 51.66 88 PRO A CA 1
ATOM 674 C C . PRO A 1 88 ? 19.166 6.808 -6.945 1.00 51.66 88 PRO A C 1
ATOM 676 O O . PRO A 1 88 ? 18.094 7.409 -6.895 1.00 51.66 88 PRO A O 1
ATOM 679 N N . TRP A 1 89 ? 19.900 6.562 -5.855 1.00 54.28 89 TRP A N 1
ATOM 680 C CA . TRP A 1 89 ? 19.655 7.150 -4.546 1.00 54.28 89 TRP A CA 1
ATOM 681 C C . TRP A 1 89 ? 20.092 8.624 -4.482 1.00 54.28 89 TRP A C 1
ATOM 683 O O . TRP A 1 89 ? 19.905 9.279 -3.456 1.00 54.28 89 TRP A O 1
ATOM 693 N N . LYS A 1 90 ? 20.650 9.159 -5.574 1.00 55.97 90 LYS A N 1
ATOM 694 C CA . LYS A 1 90 ? 20.949 10.571 -5.796 1.00 55.97 90 LYS A CA 1
ATOM 695 C C . LYS A 1 90 ? 20.253 11.031 -7.074 1.00 55.97 90 LYS A C 1
ATOM 697 O O . LYS A 1 90 ? 20.860 11.079 -8.143 1.00 55.97 90 LYS A O 1
ATOM 702 N N . LEU A 1 91 ? 18.980 11.416 -6.973 1.00 54.28 91 LEU A N 1
ATOM 703 C CA . LEU A 1 91 ? 18.416 12.294 -8.000 1.00 54.28 91 LEU A CA 1
ATOM 704 C C . LEU A 1 91 ? 19.279 13.562 -8.085 1.00 54.28 91 LEU A C 1
ATOM 706 O O . LEU A 1 91 ? 19.965 13.927 -7.129 1.00 54.28 91 LEU A O 1
ATOM 710 N N . ALA A 1 92 ? 19.254 14.246 -9.227 1.00 50.88 92 ALA A N 1
ATOM 711 C CA . ALA A 1 92 ? 20.039 15.466 -9.437 1.00 50.88 92 ALA A CA 1
ATOM 712 C C . ALA A 1 92 ? 19.729 16.582 -8.411 1.00 50.88 92 ALA A C 1
ATOM 714 O O . ALA A 1 92 ? 20.547 17.476 -8.216 1.00 50.88 92 ALA A O 1
ATOM 715 N N . ASP A 1 93 ? 18.573 16.510 -7.744 1.00 58.56 93 ASP A N 1
ATOM 716 C CA . ASP A 1 93 ? 18.138 17.398 -6.660 1.00 58.56 93 ASP A CA 1
ATOM 717 C C . ASP A 1 93 ? 18.418 16.847 -5.243 1.00 58.56 93 ASP A C 1
ATOM 719 O O . ASP A 1 93 ? 18.100 17.497 -4.250 1.00 58.56 93 ASP A O 1
ATOM 723 N N . GLY A 1 94 ? 19.009 15.653 -5.130 1.00 58.44 94 GLY A N 1
ATOM 724 C CA . GLY A 1 94 ? 19.276 14.963 -3.868 1.00 58.44 94 GLY A CA 1
ATOM 725 C C . GLY A 1 94 ? 18.053 14.317 -3.209 1.00 58.44 94 GLY A C 1
ATOM 726 O O . GLY A 1 94 ? 18.202 13.711 -2.147 1.00 58.44 94 GLY A O 1
ATOM 727 N N . SER A 1 95 ? 16.859 14.404 -3.802 1.00 59.09 95 SER A N 1
ATOM 728 C CA . SER A 1 95 ? 15.684 13.705 -3.285 1.00 59.09 95 SER A CA 1
ATOM 729 C C . SER A 1 95 ? 15.724 12.230 -3.700 1.00 59.09 95 SER A C 1
ATOM 731 O O . SER A 1 95 ? 16.234 11.869 -4.751 1.00 59.09 95 SER A O 1
ATOM 733 N N . GLN A 1 96 ? 15.254 11.320 -2.855 1.00 63.47 96 GLN A N 1
ATOM 734 C CA . GLN A 1 96 ? 15.098 9.909 -3.219 1.00 63.47 96 GLN A CA 1
ATOM 735 C C . GLN A 1 96 ? 13.616 9.679 -3.499 1.00 63.47 96 GLN A C 1
ATOM 737 O O . GLN A 1 96 ? 12.803 9.822 -2.583 1.00 63.47 96 GLN A O 1
ATOM 742 N N . LYS A 1 97 ? 13.228 9.320 -4.735 1.00 75.50 97 LYS A N 1
ATOM 743 C CA . LYS A 1 97 ? 11.842 8.897 -4.993 1.00 75.50 97 LYS A CA 1
ATOM 744 C C . LYS A 1 97 ? 11.663 7.492 -4.444 1.00 75.50 97 LYS A C 1
ATOM 746 O O . LYS A 1 97 ? 12.040 6.504 -5.066 1.00 75.50 97 LYS A O 1
ATOM 751 N N . VAL A 1 98 ? 11.079 7.420 -3.256 1.00 83.75 98 VAL A N 1
ATOM 752 C CA . VAL A 1 98 ? 10.729 6.143 -2.645 1.00 83.75 98 VAL A CA 1
ATOM 753 C C . VAL A 1 98 ? 9.516 5.565 -3.361 1.00 83.75 98 VAL A C 1
ATOM 755 O O . VAL A 1 98 ? 8.527 6.268 -3.583 1.00 83.75 98 VAL A O 1
ATOM 758 N N . GLY A 1 99 ? 9.609 4.298 -3.757 1.00 89.44 99 GLY A N 1
ATOM 759 C CA . GLY A 1 99 ? 8.491 3.585 -4.355 1.00 89.44 99 GLY A CA 1
ATOM 760 C C . GLY A 1 99 ? 7.424 3.226 -3.324 1.00 89.44 99 GLY A C 1
ATOM 761 O O . GLY A 1 99 ? 7.717 3.038 -2.145 1.00 89.44 99 GLY A O 1
ATOM 762 N N . ALA A 1 100 ? 6.190 3.103 -3.786 1.00 92.06 100 ALA A N 1
ATOM 763 C CA . ALA A 1 100 ? 5.054 2.600 -3.036 1.00 92.06 100 ALA A CA 1
ATOM 764 C C . ALA A 1 100 ? 4.336 1.537 -3.870 1.00 92.06 100 ALA A C 1
ATOM 766 O O . ALA A 1 100 ? 4.215 1.674 -5.090 1.00 92.06 100 ALA A O 1
ATOM 767 N N . VAL A 1 101 ? 3.857 0.490 -3.210 1.00 92.56 101 VAL A N 1
ATOM 768 C CA . VAL A 1 101 ? 3.096 -0.607 -3.807 1.00 92.56 101 VAL A CA 1
ATOM 769 C C . VAL A 1 101 ? 1.641 -0.475 -3.388 1.00 92.56 101 VAL A C 1
ATOM 771 O O . VAL A 1 101 ? 1.329 -0.297 -2.209 1.00 92.56 101 VAL A O 1
ATOM 774 N N . LEU A 1 102 ? 0.743 -0.562 -4.363 1.00 92.19 102 LEU A N 1
ATOM 775 C CA . LEU A 1 102 ? -0.689 -0.672 -4.114 1.00 92.19 102 LEU A CA 1
ATOM 776 C C . LEU A 1 102 ? -1.109 -2.139 -3.927 1.00 92.19 102 LEU A C 1
ATOM 778 O O . LEU A 1 102 ? -0.446 -3.034 -4.453 1.00 92.19 102 LEU A O 1
ATOM 782 N N . PRO A 1 103 ? -2.265 -2.414 -3.295 1.00 86.19 103 PRO A N 1
ATOM 783 C CA . PRO A 1 103 ? -2.784 -3.778 -3.134 1.00 86.19 103 PRO A CA 1
ATOM 784 C C . PRO A 1 103 ? -2.947 -4.545 -4.450 1.00 86.19 103 PRO A C 1
ATOM 786 O O . PRO A 1 103 ? -2.743 -5.753 -4.506 1.00 86.19 103 PRO A O 1
ATOM 789 N N . CYS A 1 104 ? -3.242 -3.839 -5.542 1.00 87.94 104 CYS A N 1
ATOM 790 C CA . CYS A 1 104 ? -3.307 -4.394 -6.895 1.00 87.94 104 CYS A CA 1
ATOM 791 C C . CYS A 1 104 ? -1.931 -4.703 -7.527 1.00 87.94 104 CYS A C 1
ATOM 793 O O . CYS A 1 104 ? -1.865 -4.958 -8.726 1.00 87.94 104 CYS A O 1
ATOM 795 N N . ALA A 1 105 ? -0.849 -4.666 -6.744 1.00 91.81 105 ALA A N 1
ATOM 796 C CA . ALA A 1 105 ? 0.544 -4.891 -7.134 1.00 91.81 105 ALA A CA 1
ATOM 797 C C . ALA A 1 105 ? 1.191 -3.821 -8.028 1.00 91.81 105 ALA A C 1
ATOM 799 O O . ALA A 1 105 ? 2.337 -4.003 -8.436 1.00 91.81 105 ALA A O 1
ATOM 800 N N . HIS A 1 106 ? 0.517 -2.707 -8.322 1.00 94.38 106 HIS A N 1
ATOM 801 C CA . HIS A 1 106 ? 1.115 -1.632 -9.118 1.00 94.38 106 HIS A CA 1
ATOM 802 C C . HIS A 1 106 ? 2.054 -0.758 -8.281 1.00 94.38 106 HIS A C 1
ATOM 804 O O . HIS A 1 106 ? 1.709 -0.363 -7.163 1.00 94.38 106 HIS A O 1
ATOM 810 N N . ILE A 1 107 ? 3.225 -0.450 -8.844 1.00 94.81 107 ILE A N 1
ATOM 811 C CA . ILE A 1 107 ? 4.277 0.348 -8.204 1.00 94.81 107 ILE A CA 1
ATOM 812 C C . ILE A 1 107 ? 4.245 1.792 -8.724 1.00 94.81 107 ILE A C 1
ATOM 814 O O . ILE A 1 107 ? 4.185 2.030 -9.931 1.00 94.81 107 ILE A O 1
ATOM 818 N N . PHE A 1 108 ? 4.338 2.760 -7.812 1.00 95.25 108 PHE A N 1
ATOM 819 C CA . PHE A 1 108 ? 4.393 4.195 -8.110 1.00 95.25 108 PHE A CA 1
ATOM 820 C C . PHE A 1 108 ? 5.435 4.898 -7.248 1.00 95.25 108 PHE A C 1
ATOM 822 O O . PHE A 1 108 ? 5.875 4.371 -6.231 1.00 95.25 108 PHE A O 1
ATOM 829 N N . CYS A 1 109 ? 5.802 6.125 -7.616 1.00 93.00 109 CYS A N 1
ATOM 830 C CA . CYS A 1 109 ? 6.506 7.008 -6.694 1.00 93.00 109 CYS A CA 1
ATOM 831 C C . CYS A 1 109 ? 5.550 7.416 -5.556 1.00 93.00 109 CYS A C 1
ATOM 833 O O . CYS A 1 109 ? 4.394 7.746 -5.832 1.00 93.00 109 CYS A O 1
ATOM 835 N N . GLN A 1 110 ? 6.010 7.403 -4.299 1.00 91.56 110 GLN A N 1
ATOM 836 C CA . GLN A 1 110 ? 5.179 7.694 -3.119 1.00 91.56 110 GLN A CA 1
ATOM 837 C C . GLN A 1 110 ? 4.467 9.049 -3.235 1.00 91.56 110 GLN A C 1
ATOM 839 O O . GLN A 1 110 ? 3.275 9.153 -2.970 1.00 91.56 110 GLN A O 1
ATOM 844 N N . GLU A 1 111 ? 5.183 10.086 -3.665 1.00 92.50 111 GLU A N 1
ATOM 845 C CA . GLU A 1 111 ? 4.613 11.427 -3.831 1.00 92.50 111 GLU A CA 1
ATOM 846 C C . GLU A 1 111 ? 3.504 11.447 -4.889 1.00 92.50 111 GLU A C 1
ATOM 848 O O . GLU A 1 111 ? 2.451 12.040 -4.680 1.00 92.50 111 GLU A O 1
ATOM 853 N N . CYS A 1 112 ? 3.727 10.755 -6.006 1.00 95.38 112 CYS A N 1
ATOM 854 C CA . CYS A 1 112 ? 2.814 10.706 -7.138 1.00 95.38 112 CYS A CA 1
ATOM 855 C C . CYS A 1 112 ? 1.495 10.040 -6.746 1.00 95.38 112 CYS A C 1
ATOM 857 O O . CYS A 1 112 ? 0.423 10.543 -7.074 1.00 95.38 112 CYS A O 1
ATOM 859 N N . ILE A 1 113 ? 1.574 8.906 -6.042 1.00 96.06 113 ILE A N 1
ATOM 860 C CA . ILE A 1 113 ? 0.375 8.189 -5.619 1.00 96.06 113 ILE A CA 1
ATOM 861 C C . ILE A 1 113 ? -0.359 8.928 -4.499 1.00 96.06 113 ILE A C 1
ATOM 863 O O . ILE A 1 113 ? -1.581 8.998 -4.540 1.00 96.06 113 ILE A O 1
ATOM 867 N N . ASN A 1 114 ? 0.357 9.565 -3.567 1.00 94.44 114 ASN A N 1
ATOM 868 C CA . ASN A 1 114 ? -0.269 10.383 -2.527 1.00 94.44 114 ASN A CA 1
ATOM 869 C C . ASN A 1 114 ? -1.007 11.589 -3.128 1.00 94.44 114 ASN A C 1
ATOM 871 O O . ASN A 1 114 ? -2.146 11.853 -2.755 1.00 94.44 114 ASN A O 1
ATOM 875 N N . ALA A 1 115 ? -0.391 12.286 -4.090 1.00 95.38 115 ALA A N 1
ATOM 876 C CA . ALA A 1 115 ? -1.028 13.398 -4.794 1.00 95.38 115 ALA A CA 1
ATOM 877 C C . ALA A 1 115 ? -2.270 12.944 -5.576 1.00 95.38 115 ALA A C 1
ATOM 879 O O . ALA A 1 115 ? -3.292 13.623 -5.555 1.00 95.38 115 ALA A O 1
ATOM 880 N N . HIS A 1 116 ? -2.209 11.774 -6.223 1.00 95.62 116 HIS A N 1
ATOM 881 C CA . HIS A 1 116 ? -3.365 11.179 -6.897 1.00 95.62 116 HIS A CA 1
ATOM 882 C C . HIS A 1 116 ? -4.507 10.878 -5.919 1.00 95.62 116 HIS A C 1
ATOM 884 O O . HIS A 1 116 ? -5.650 11.228 -6.193 1.00 95.62 116 HIS A O 1
ATOM 890 N N . MET A 1 117 ? -4.215 10.273 -4.764 1.00 94.25 117 MET A N 1
ATOM 891 C CA . MET A 1 117 ? -5.242 9.947 -3.766 1.00 94.25 117 MET A CA 1
ATOM 892 C C . MET A 1 117 ? -5.896 11.198 -3.173 1.00 94.25 117 MET A C 1
ATOM 894 O O . MET A 1 117 ? -7.124 11.233 -3.085 1.00 94.25 117 MET A O 1
ATOM 898 N N . ALA A 1 118 ? -5.097 12.230 -2.879 1.00 93.44 118 ALA A N 1
ATOM 899 C CA . ALA A 1 118 ? -5.589 13.530 -2.427 1.00 93.44 118 ALA A CA 1
ATOM 900 C C . ALA A 1 118 ? -6.480 14.203 -3.485 1.00 93.44 118 ALA A C 1
ATOM 902 O O . ALA A 1 118 ? -7.570 14.669 -3.172 1.00 93.44 118 ALA A O 1
ATOM 903 N N . ALA A 1 119 ? -6.087 14.174 -4.762 1.00 94.69 119 ALA A N 1
ATOM 904 C CA . ALA A 1 119 ? -6.928 14.694 -5.841 1.00 94.69 119 ALA A CA 1
ATOM 905 C C . ALA A 1 119 ? -8.260 13.931 -5.956 1.00 94.69 119 ALA A C 1
ATOM 907 O O . ALA A 1 119 ? -9.300 14.524 -6.234 1.00 94.69 119 ALA A O 1
ATOM 908 N N . GLN A 1 120 ? -8.264 12.617 -5.709 1.00 93.75 120 GLN A N 1
ATOM 909 C CA . GLN A 1 120 ? -9.514 11.863 -5.632 1.00 93.75 120 GLN A CA 1
ATOM 910 C C . GLN A 1 120 ? -10.370 12.260 -4.416 1.00 93.75 120 GLN A C 1
ATOM 912 O O . GLN A 1 120 ? -11.576 12.066 -4.477 1.00 93.75 120 GLN A O 1
ATOM 917 N N . ASP A 1 121 ? -9.793 12.760 -3.311 1.00 90.12 121 ASP A N 1
ATOM 918 C CA . ASP A 1 121 ? -10.573 13.179 -2.123 1.00 90.12 121 ASP A CA 1
ATOM 919 C C . ASP A 1 121 ? -11.381 14.432 -2.445 1.00 90.12 121 ASP A C 1
ATOM 921 O O . ASP A 1 121 ? -12.520 14.578 -2.015 1.00 90.12 121 ASP A O 1
ATOM 925 N N . GLU A 1 122 ? -10.805 15.313 -3.260 1.00 92.94 122 GLU A N 1
ATOM 926 C CA . GLU A 1 122 ? -11.462 16.533 -3.718 1.00 92.94 122 GLU A CA 1
ATOM 927 C C . GLU A 1 122 ? -12.560 16.257 -4.757 1.00 92.94 122 GLU A C 1
ATOM 929 O O . GLU A 1 122 ? -13.566 16.967 -4.801 1.00 92.94 122 GLU A O 1
ATOM 934 N N . LEU A 1 123 ? -12.370 15.243 -5.608 1.00 92.44 123 LEU A N 1
ATOM 935 C CA . LEU A 1 123 ? -13.271 14.944 -6.726 1.00 92.44 123 LEU A CA 1
ATOM 936 C C . LEU A 1 123 ? -14.416 13.992 -6.367 1.00 92.44 123 LEU A C 1
ATOM 938 O O . LEU A 1 123 ? -15.467 14.060 -7.007 1.00 92.44 123 LEU A O 1
ATOM 942 N N . ASP A 1 124 ? -14.220 13.103 -5.393 1.00 89.19 124 ASP A N 1
ATOM 943 C CA . ASP A 1 124 ? -15.202 12.087 -5.027 1.00 89.19 124 ASP A CA 1
ATOM 944 C C . ASP A 1 124 ? -15.557 12.142 -3.530 1.00 89.19 124 ASP A C 1
ATOM 946 O O . ASP A 1 124 ? -14.853 11.561 -2.697 1.00 89.19 124 ASP A O 1
ATOM 950 N N . PRO A 1 125 ? -16.690 12.776 -3.166 1.00 83.00 125 PRO A N 1
ATOM 951 C CA . PRO A 1 125 ? -17.121 12.877 -1.775 1.00 83.00 125 PRO A CA 1
ATOM 952 C C . PRO A 1 125 ? -17.547 11.530 -1.177 1.00 83.00 125 PRO A C 1
ATOM 954 O O . PRO A 1 125 ? -17.754 11.447 0.031 1.00 83.00 125 PRO A O 1
ATOM 957 N N . THR A 1 126 ? -17.703 10.476 -1.988 1.00 84.56 126 THR A N 1
ATOM 958 C CA . THR A 1 126 ? -17.988 9.126 -1.481 1.00 84.56 126 THR A CA 1
ATOM 959 C C . THR A 1 126 ? -16.754 8.457 -0.875 1.00 84.56 126 THR A C 1
ATOM 961 O O . THR A 1 126 ? -16.889 7.434 -0.207 1.00 84.56 126 THR A O 1
ATOM 964 N N . GLY A 1 127 ? -15.562 9.028 -1.086 1.00 83.81 127 GLY A N 1
ATOM 965 C CA . GLY A 1 127 ? -14.302 8.487 -0.585 1.00 83.81 127 GLY A CA 1
ATOM 966 C C . GLY A 1 127 ? -13.759 7.318 -1.410 1.00 83.81 127 GLY A C 1
ATOM 967 O O . GLY A 1 127 ? -12.816 6.659 -0.974 1.00 83.81 127 GLY A O 1
ATOM 968 N N . HIS A 1 128 ? -14.315 7.042 -2.597 1.00 86.75 128 HIS A N 1
ATOM 969 C CA . HIS A 1 128 ? -13.818 5.966 -3.454 1.00 86.75 12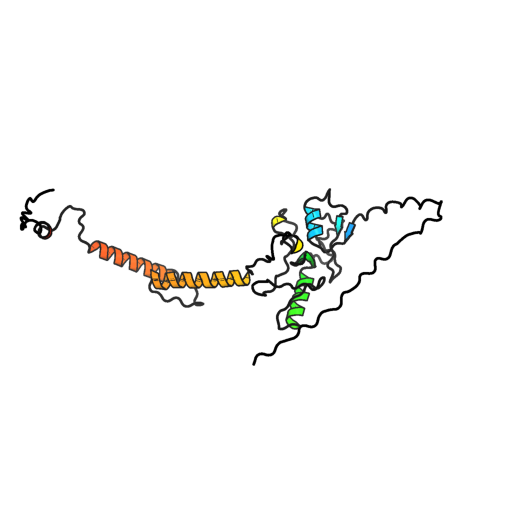8 HIS A CA 1
ATOM 970 C C . HIS A 1 128 ? -12.430 6.296 -4.014 1.00 86.75 128 HIS A C 1
ATOM 972 O O . HIS A 1 128 ? -12.172 7.375 -4.555 1.00 86.75 128 HIS A O 1
ATOM 978 N N . LYS A 1 129 ? -11.511 5.334 -3.886 1.00 91.75 129 LYS A N 1
ATOM 979 C CA . LYS A 1 129 ? -10.137 5.430 -4.385 1.00 91.75 129 LYS A CA 1
ATOM 980 C C . LYS A 1 129 ? -9.864 4.318 -5.368 1.00 91.75 129 LYS A C 1
ATOM 982 O O . LYS A 1 129 ? -10.201 3.162 -5.121 1.00 91.75 129 LYS A O 1
ATOM 987 N N . SER A 1 130 ? -9.184 4.662 -6.458 1.00 93.88 130 SER A N 1
ATOM 988 C CA . SER A 1 130 ? -8.861 3.709 -7.515 1.00 93.88 130 SER A CA 1
ATOM 989 C C . SER A 1 130 ? -7.408 3.830 -7.947 1.00 93.88 130 SER A C 1
ATOM 991 O O . SER A 1 130 ? -6.820 4.915 -7.986 1.00 93.88 130 SER A O 1
ATOM 993 N N . CYS A 1 131 ? -6.815 2.690 -8.292 1.00 95.06 131 CYS A N 1
ATOM 994 C CA . CYS A 1 131 ? -5.477 2.654 -8.858 1.00 95.06 131 CYS A CA 1
ATOM 995 C C . CYS A 1 131 ? -5.444 3.422 -10.193 1.00 95.06 131 CYS A C 1
ATOM 997 O O . CYS A 1 131 ? -6.205 3.082 -11.098 1.00 95.06 131 CYS A O 1
ATOM 999 N N . PRO A 1 132 ? -4.515 4.370 -10.401 1.00 95.81 132 PRO A N 1
ATOM 1000 C CA . PRO A 1 132 ? -4.444 5.111 -11.662 1.00 95.81 132 PRO A CA 1
ATOM 1001 C C . PRO A 1 132 ? -4.059 4.237 -12.869 1.00 95.81 132 PRO A C 1
ATOM 1003 O O . PRO A 1 132 ? -4.316 4.624 -14.006 1.00 95.81 132 PRO A O 1
ATOM 1006 N N . PHE A 1 133 ? -3.471 3.054 -12.643 1.00 94.31 133 PHE A N 1
ATOM 1007 C CA . PHE A 1 133 ? -3.072 2.137 -13.712 1.00 94.31 133 PHE A CA 1
ATOM 1008 C C . PHE A 1 133 ? -4.176 1.135 -14.078 1.00 94.31 133 PHE A C 1
ATOM 1010 O O . PHE A 1 133 ? -4.649 1.131 -15.212 1.00 94.31 133 PHE A O 1
ATOM 1017 N N . CYS A 1 134 ? -4.624 0.298 -13.134 1.00 92.81 134 CYS A N 1
ATOM 1018 C CA . CYS A 1 134 ? -5.632 -0.733 -13.419 1.00 92.81 134 CYS A CA 1
ATOM 1019 C C . CYS A 1 134 ? -7.072 -0.325 -13.099 1.00 92.81 134 CYS A C 1
ATOM 1021 O O . CYS A 1 134 ? -7.985 -1.085 -13.412 1.00 92.81 134 CYS A O 1
ATOM 1023 N N . ARG A 1 135 ? -7.282 0.837 -12.465 1.00 93.88 135 ARG A N 1
ATOM 1024 C CA . ARG A 1 135 ? -8.587 1.326 -11.983 1.00 93.88 135 ARG A CA 1
ATOM 1025 C C . ARG A 1 135 ? -9.274 0.416 -10.964 1.00 93.88 135 ARG A C 1
ATOM 1027 O O . ARG A 1 135 ? -10.449 0.605 -10.690 1.00 93.88 135 ARG A O 1
ATOM 1034 N N . GLY A 1 136 ? -8.551 -0.555 -10.409 1.00 89.06 136 GLY A N 1
ATOM 1035 C CA . GLY A 1 136 ? -9.049 -1.383 -9.318 1.00 89.06 136 GLY A CA 1
ATOM 1036 C C . GLY A 1 136 ? -9.208 -0.571 -8.037 1.00 89.06 136 GLY A C 1
ATOM 1037 O O . GLY A 1 136 ? -8.385 0.308 -7.756 1.00 89.06 136 GLY A O 1
ATOM 1038 N N . ASP A 1 137 ? -10.249 -0.896 -7.281 1.00 88.81 137 ASP A N 1
ATOM 1039 C CA . ASP A 1 137 ? -10.600 -0.241 -6.025 1.00 88.81 137 ASP A CA 1
ATOM 1040 C C . ASP A 1 137 ? -9.510 -0.448 -4.969 1.00 88.81 137 ASP A C 1
ATOM 1042 O O . ASP A 1 137 ? -8.929 -1.529 -4.837 1.00 88.81 137 ASP A O 1
ATOM 1046 N N . LEU A 1 138 ? -9.230 0.610 -4.211 1.00 89.19 138 LEU A N 1
ATOM 1047 C CA . LEU A 1 138 ? -8.236 0.628 -3.139 1.00 89.19 138 LEU A CA 1
ATOM 1048 C C . LEU A 1 138 ? -8.921 0.639 -1.772 1.00 89.19 138 LEU A C 1
ATOM 1050 O O . LEU A 1 138 ? -8.540 1.417 -0.906 1.00 89.19 138 LEU A O 1
ATOM 1054 N N . LEU A 1 139 ? -9.946 -0.194 -1.591 1.00 84.69 139 LEU A N 1
ATOM 1055 C CA . LEU A 1 139 ? -10.771 -0.229 -0.383 1.00 84.69 139 LEU A CA 1
ATOM 1056 C C . LEU A 1 139 ? -10.668 -1.588 0.325 1.00 84.69 139 LEU A C 1
ATOM 1058 O O . LEU A 1 139 ? -10.570 -2.630 -0.325 1.00 84.69 139 LEU A O 1
ATOM 1062 N N . PHE A 1 140 ? -10.728 -1.585 1.657 1.00 76.62 140 PHE A N 1
ATOM 1063 C CA . PHE A 1 140 ? -10.898 -2.794 2.463 1.00 76.62 140 PHE A CA 1
ATOM 1064 C C . PHE A 1 140 ? -12.307 -3.363 2.252 1.00 76.62 140 PHE A C 1
ATOM 1066 O O . PHE A 1 140 ? -13.297 -2.648 2.376 1.00 76.62 140 PHE A O 1
ATOM 1073 N N . THR A 1 141 ? -12.425 -4.663 1.985 1.00 73.56 141 THR A N 1
ATOM 1074 C CA . THR A 1 141 ? -13.718 -5.308 1.689 1.00 73.56 141 THR A CA 1
ATOM 1075 C C . THR A 1 141 ? -14.694 -5.317 2.870 1.00 73.56 141 THR A C 1
ATOM 1077 O O . THR A 1 141 ? -15.900 -5.328 2.645 1.00 73.56 141 THR A O 1
ATOM 1080 N N . GLY A 1 142 ? -14.197 -5.305 4.114 1.00 71.06 142 GLY A N 1
ATOM 1081 C CA . GLY A 1 142 ? -15.028 -5.365 5.324 1.00 71.06 142 GLY A CA 1
ATOM 1082 C C . GLY A 1 142 ? -15.582 -4.016 5.790 1.00 71.06 142 GLY A C 1
ATOM 1083 O O . GLY A 1 142 ? -16.723 -3.944 6.236 1.00 71.06 142 GLY A O 1
ATOM 1084 N N . CYS A 1 143 ? -14.793 -2.946 5.674 1.00 79.44 143 CYS A N 1
ATOM 1085 C CA . CYS A 1 143 ? -15.130 -1.632 6.234 1.00 79.44 143 CYS A CA 1
ATOM 1086 C C . CYS A 1 143 ? -15.128 -0.489 5.212 1.00 79.44 143 CYS A C 1
ATOM 1088 O O . CYS A 1 143 ? -15.460 0.636 5.564 1.00 79.44 143 CYS A O 1
ATOM 1090 N N . LEU A 1 144 ? -14.740 -0.759 3.960 1.00 81.56 144 LEU A N 1
ATOM 1091 C CA . LEU A 1 144 ? -14.643 0.215 2.868 1.00 81.56 144 LEU A CA 1
ATOM 1092 C C . LEU A 1 144 ? -13.673 1.381 3.118 1.00 81.56 144 LEU A C 1
ATOM 1094 O O . LEU A 1 144 ? -13.642 2.320 2.328 1.00 81.56 144 LEU A O 1
ATOM 1098 N N . HIS A 1 145 ? -12.841 1.323 4.161 1.00 84.31 145 HIS A N 1
ATOM 1099 C CA . HIS A 1 145 ? -11.753 2.282 4.332 1.00 84.31 145 HIS A CA 1
ATOM 1100 C C . HIS A 1 145 ? -10.726 2.134 3.211 1.00 84.31 145 HIS A C 1
ATOM 1102 O O . HIS A 1 145 ? -10.539 1.054 2.645 1.00 84.31 145 HIS A O 1
ATOM 1108 N N . THR A 1 146 ? -10.028 3.220 2.903 1.00 86.06 146 THR A N 1
ATOM 1109 C CA . THR A 1 146 ? -8.984 3.213 1.881 1.00 86.06 146 THR A CA 1
ATOM 1110 C C . THR A 1 146 ? -7.755 2.447 2.371 1.00 86.06 146 THR A C 1
ATOM 1112 O O . THR A 1 146 ? -7.268 2.669 3.477 1.00 86.06 146 THR A O 1
ATOM 1115 N N . VAL A 1 147 ? -7.211 1.565 1.534 1.00 84.81 147 VAL A N 1
ATOM 1116 C CA . VAL A 1 147 ? -5.948 0.876 1.802 1.00 84.81 147 VAL A CA 1
ATOM 1117 C C . VAL A 1 147 ? -4.793 1.814 1.436 1.00 84.81 147 VAL A C 1
ATOM 1119 O O . VAL A 1 147 ? -4.639 2.151 0.256 1.00 84.81 147 VAL A O 1
ATOM 1122 N N . PRO A 1 148 ? -3.964 2.246 2.403 1.00 87.00 148 PRO A N 1
ATOM 1123 C CA . PRO A 1 148 ? -2.891 3.186 2.121 1.00 87.00 148 PRO A CA 1
ATOM 1124 C C . PRO A 1 148 ? -1.806 2.536 1.244 1.00 87.00 148 PRO A C 1
ATOM 1126 O O . PRO A 1 148 ? -1.501 1.349 1.428 1.00 87.00 148 PRO A O 1
ATOM 1129 N N . PRO A 1 149 ? -1.177 3.295 0.323 1.00 91.00 149 PRO A N 1
ATOM 1130 C CA . PRO A 1 149 ? -0.017 2.830 -0.423 1.00 91.00 149 PRO A CA 1
ATOM 1131 C C . PRO A 1 149 ? 1.089 2.402 0.533 1.00 91.00 149 PRO A C 1
ATOM 1133 O O . PRO A 1 149 ? 1.447 3.126 1.462 1.00 91.00 149 PRO A O 1
ATOM 1136 N N . GLN A 1 150 ? 1.650 1.228 0.288 1.00 88.31 150 GLN A N 1
ATOM 1137 C CA . GLN A 1 150 ? 2.649 0.637 1.160 1.00 88.31 150 GLN A CA 1
ATOM 1138 C C . GLN A 1 150 ? 4.036 0.989 0.645 1.00 88.31 150 GLN A C 1
ATOM 1140 O O . GLN A 1 150 ? 4.414 0.637 -0.474 1.00 88.31 150 GLN A O 1
ATOM 1145 N N . ARG A 1 151 ? 4.791 1.728 1.453 1.00 86.94 151 ARG A N 1
ATOM 1146 C CA . ARG A 1 151 ? 6.123 2.204 1.088 1.00 86.94 151 ARG A CA 1
ATOM 1147 C C . ARG A 1 151 ? 7.075 1.019 0.912 1.00 86.94 151 ARG A C 1
ATOM 1149 O O . ARG A 1 151 ? 7.155 0.156 1.781 1.00 86.94 151 ARG A O 1
ATOM 1156 N N . LEU A 1 152 ? 7.831 0.997 -0.183 1.00 84.06 152 LEU A N 1
ATOM 1157 C CA . LEU A 1 152 ? 8.902 0.021 -0.362 1.00 84.06 152 LEU A CA 1
ATOM 1158 C C . LEU A 1 152 ? 10.021 0.277 0.660 1.00 84.06 152 LEU A C 1
ATOM 1160 O O . LEU A 1 152 ? 10.370 1.442 0.893 1.00 84.06 152 LEU A O 1
ATOM 1164 N N . PRO A 1 153 ? 10.599 -0.776 1.267 1.00 69.75 153 PRO A N 1
ATOM 1165 C CA . PRO A 1 153 ? 11.680 -0.615 2.227 1.00 69.75 153 PRO A CA 1
ATOM 1166 C C . PRO A 1 153 ? 12.869 0.105 1.581 1.00 69.75 153 PRO A C 1
ATOM 1168 O O . PRO A 1 153 ? 13.333 -0.247 0.493 1.00 69.75 153 PRO A O 1
ATOM 1171 N N . ILE A 1 154 ? 13.358 1.138 2.270 1.00 61.81 154 ILE A N 1
ATOM 1172 C CA . ILE A 1 154 ? 14.588 1.840 1.896 1.00 61.81 154 ILE A CA 1
ATOM 1173 C C . ILE A 1 154 ? 15.783 0.950 2.264 1.00 61.81 154 ILE A C 1
ATOM 1175 O O . ILE A 1 154 ? 15.701 0.133 3.177 1.00 61.81 154 ILE A O 1
ATOM 1179 N N . ALA A 1 155 ? 16.889 1.122 1.540 1.00 52.47 155 ALA A N 1
ATOM 1180 C CA . ALA A 1 155 ? 18.107 0.313 1.469 1.00 52.47 155 ALA A CA 1
ATOM 1181 C C . ALA A 1 155 ? 18.849 -0.078 2.777 1.00 52.47 155 ALA A C 1
ATOM 1183 O O . ALA A 1 155 ? 19.986 -0.536 2.689 1.00 52.47 155 ALA A O 1
ATOM 1184 N N . THR A 1 156 ? 18.267 0.040 3.977 1.00 53.28 156 THR A N 1
ATOM 1185 C CA . THR A 1 156 ? 18.919 -0.331 5.248 1.00 53.28 156 THR A CA 1
ATOM 1186 C C . THR A 1 156 ? 18.539 -1.719 5.787 1.00 53.28 156 THR A C 1
ATOM 1188 O O . THR A 1 156 ? 19.449 -2.442 6.178 1.00 53.28 156 THR A O 1
ATOM 1191 N N . SER A 1 157 ? 17.302 -2.225 5.654 1.00 52.88 157 SER A N 1
ATOM 1192 C CA . SER A 1 157 ? 16.945 -3.619 6.031 1.00 52.88 157 SER A CA 1
ATOM 1193 C C . SER A 1 157 ? 17.059 -4.640 4.880 1.00 52.88 157 SER A C 1
ATOM 1195 O O . SER A 1 157 ? 16.424 -4.471 3.839 1.00 52.88 157 SER A O 1
ATOM 1197 N N . GLU A 1 158 ? 17.888 -5.685 5.019 1.00 61.41 158 GLU A N 1
ATOM 1198 C CA . GLU A 1 158 ? 17.939 -6.833 4.073 1.00 61.41 158 GLU A CA 1
ATOM 1199 C C . GLU A 1 158 ? 16.662 -7.688 4.114 1.00 61.41 158 GLU A C 1
ATOM 1201 O O . GLU A 1 158 ? 16.491 -8.633 3.349 1.00 61.41 158 GLU A O 1
ATOM 1206 N N . ASP A 1 159 ? 15.758 -7.332 5.018 1.00 65.88 159 ASP A N 1
ATOM 1207 C CA . ASP A 1 159 ? 14.522 -8.028 5.269 1.00 65.88 159 ASP A CA 1
ATOM 1208 C C . ASP A 1 159 ? 13.411 -7.567 4.313 1.00 65.88 159 ASP A C 1
ATOM 1210 O O . ASP A 1 159 ? 12.789 -6.516 4.495 1.00 65.88 159 ASP A O 1
ATOM 1214 N N . PHE A 1 160 ? 13.174 -8.369 3.273 1.00 62.06 160 PHE A N 1
ATOM 1215 C CA . PHE A 1 160 ? 12.056 -8.202 2.342 1.00 62.06 160 PHE A CA 1
ATOM 1216 C C . PHE A 1 160 ? 10.742 -8.798 2.874 1.00 62.06 160 PHE A C 1
ATOM 1218 O O . PHE A 1 160 ? 9.716 -8.666 2.207 1.00 62.06 160 PHE A O 1
ATOM 1225 N N . SER A 1 161 ? 10.731 -9.412 4.068 1.00 62.78 161 SER A N 1
ATOM 1226 C CA . SER A 1 161 ? 9.493 -9.904 4.696 1.00 62.78 161 SER A CA 1
ATOM 1227 C C . SER A 1 161 ? 8.535 -8.772 5.081 1.00 62.78 161 SER A C 1
ATOM 1229 O O . SER A 1 161 ? 7.334 -8.994 5.197 1.00 62.78 161 SER A O 1
ATOM 1231 N N . MET A 1 162 ? 9.055 -7.545 5.193 1.00 59.56 162 MET A N 1
ATOM 1232 C CA . MET A 1 162 ? 8.285 -6.325 5.447 1.00 59.56 162 MET A CA 1
ATOM 1233 C C . MET A 1 162 ? 7.594 -5.767 4.195 1.00 59.56 162 MET A C 1
ATOM 1235 O O . MET A 1 162 ? 6.897 -4.756 4.279 1.00 59.56 162 MET A O 1
ATOM 1239 N N . ALA A 1 163 ? 7.804 -6.373 3.021 1.00 64.81 163 ALA A N 1
ATOM 1240 C CA . ALA A 1 163 ? 7.105 -5.954 1.820 1.00 64.81 163 ALA A CA 1
ATOM 1241 C C . ALA A 1 163 ? 5.619 -6.347 1.898 1.00 64.81 163 ALA A C 1
ATOM 1243 O O . ALA A 1 163 ? 5.293 -7.473 2.281 1.00 64.81 163 ALA A O 1
ATOM 1244 N N . PRO A 1 164 ? 4.708 -5.447 1.505 1.00 66.56 164 PRO A N 1
ATOM 1245 C CA . PRO A 1 164 ? 3.279 -5.712 1.545 1.00 66.56 164 PRO A CA 1
ATOM 1246 C C . PRO A 1 164 ? 2.924 -6.893 0.638 1.00 66.56 164 PRO A C 1
ATOM 1248 O O . PRO A 1 164 ? 3.364 -6.967 -0.513 1.00 66.56 164 PRO A O 1
ATOM 1251 N N . LEU A 1 165 ? 2.088 -7.800 1.143 1.00 65.56 165 LEU A N 1
ATOM 1252 C CA . LEU A 1 165 ? 1.474 -8.828 0.311 1.00 65.56 165 LEU A CA 1
ATOM 1253 C C . LEU A 1 165 ? 0.548 -8.154 -0.702 1.00 65.56 165 LEU A C 1
ATOM 1255 O O . LEU A 1 165 ? -0.257 -7.288 -0.353 1.00 65.56 165 LEU A O 1
ATOM 1259 N N . THR A 1 166 ? 0.664 -8.548 -1.966 1.00 70.06 166 THR A N 1
ATOM 1260 C CA . THR A 1 166 ? -0.208 -8.043 -3.031 1.00 70.06 166 THR A CA 1
ATOM 1261 C C . THR A 1 166 ? -1.343 -9.018 -3.324 1.00 70.06 166 THR A C 1
ATOM 1263 O O . THR A 1 166 ? -1.226 -10.215 -3.074 1.00 70.06 166 THR A O 1
ATOM 1266 N N . MET A 1 167 ? -2.445 -8.519 -3.891 1.00 62.94 167 MET A N 1
ATOM 1267 C CA . MET A 1 167 ? -3.620 -9.320 -4.262 1.00 62.94 167 MET A CA 1
ATOM 1268 C C . MET A 1 167 ? -3.287 -10.612 -5.032 1.00 62.94 167 MET A C 1
ATOM 1270 O O . MET A 1 167 ? -3.883 -11.636 -4.716 1.00 62.94 167 MET A O 1
ATOM 1274 N N . PRO A 1 168 ? -2.348 -10.633 -6.002 1.00 59.47 168 PRO A N 1
ATOM 1275 C CA . PRO A 1 168 ? -2.014 -11.869 -6.714 1.00 59.47 168 PRO A CA 1
ATOM 1276 C C . PRO A 1 168 ? -1.204 -12.887 -5.891 1.00 59.47 168 PRO A C 1
ATOM 1278 O O . PRO A 1 168 ? -1.092 -14.038 -6.304 1.00 59.47 168 PRO A O 1
ATOM 1281 N N . GLU A 1 169 ? -0.603 -12.480 -4.769 1.00 61.84 169 GLU A N 1
ATOM 1282 C CA . GLU A 1 169 ? 0.152 -13.364 -3.864 1.00 61.84 169 GLU A CA 1
ATOM 1283 C C . GLU A 1 169 ? -0.755 -14.056 -2.837 1.00 61.84 169 GLU A C 1
ATOM 1285 O O . GLU A 1 169 ? -0.371 -15.070 -2.250 1.00 61.84 169 GLU A O 1
ATOM 1290 N N . LEU A 1 170 ? -1.977 -13.548 -2.659 1.00 58.59 170 LEU A N 1
ATOM 1291 C CA . LEU A 1 170 ? -3.051 -14.245 -1.965 1.00 58.59 170 LEU A CA 1
ATOM 1292 C C . LEU A 1 170 ? -3.506 -15.396 -2.881 1.00 58.59 170 LEU A C 1
ATOM 1294 O O . LEU A 1 170 ? -4.190 -15.194 -3.879 1.00 58.59 170 LEU A O 1
ATOM 1298 N N . GLN A 1 171 ? -3.007 -16.600 -2.603 1.00 49.81 171 GLN A N 1
ATOM 1299 C CA . GLN A 1 171 ? -3.131 -17.795 -3.444 1.00 49.81 171 GLN A CA 1
ATOM 1300 C C . GLN A 1 171 ? -4.562 -18.127 -3.924 1.00 49.81 171 GLN A C 1
ATOM 1302 O O . GLN A 1 171 ? -5.536 -17.800 -3.244 1.00 49.81 171 GLN A O 1
ATOM 1307 N N . PRO A 1 172 ? -4.710 -18.901 -5.026 1.00 44.91 172 PRO A N 1
ATOM 1308 C CA . PRO A 1 172 ? -5.986 -19.502 -5.414 1.00 44.91 172 PRO A CA 1
ATOM 1309 C C . PRO A 1 172 ? -6.426 -20.514 -4.342 1.00 44.91 172 PRO A C 1
ATOM 1311 O O . PRO A 1 172 ? -5.957 -21.648 -4.306 1.00 44.91 172 PRO A O 1
ATOM 1314 N N . GLY A 1 173 ? -7.289 -20.070 -3.432 1.00 54.91 173 GLY A N 1
ATOM 1315 C CA . GLY A 1 173 ? -7.711 -20.809 -2.236 1.00 54.91 173 GLY A CA 1
ATOM 1316 C C . GLY A 1 173 ? -7.836 -19.922 -0.994 1.00 54.91 173 GLY A C 1
ATOM 1317 O O . GLY A 1 173 ? -8.549 -20.277 -0.063 1.00 54.91 173 GLY A O 1
ATOM 1318 N N . PHE A 1 174 ? -7.209 -18.744 -1.006 1.00 45.88 174 PHE A N 1
ATOM 1319 C CA . PHE A 1 174 ? -7.503 -17.665 -0.073 1.00 45.88 174 PHE A CA 1
ATOM 1320 C C . PHE A 1 174 ? -8.566 -16.768 -0.706 1.00 45.88 174 PHE A C 1
ATOM 1322 O O . PHE A 1 174 ? -8.258 -15.847 -1.461 1.00 45.88 174 PHE A O 1
ATOM 1329 N N . GLU A 1 175 ? -9.837 -17.067 -0.435 1.00 42.84 175 GLU A N 1
ATOM 1330 C CA . GLU A 1 175 ? -10.924 -16.122 -0.686 1.00 42.84 175 GLU A CA 1
ATOM 1331 C C . GLU A 1 175 ? -10.607 -14.824 0.067 1.00 42.84 175 GLU A C 1
ATOM 1333 O O . GLU A 1 175 ? -10.685 -14.760 1.288 1.00 42.84 175 GLU A O 1
ATOM 1338 N N . HIS A 1 176 ? -10.185 -13.806 -0.680 1.00 43.50 176 HIS A N 1
ATOM 1339 C CA . HIS A 1 176 ? -10.314 -12.398 -0.322 1.00 43.50 176 HIS A CA 1
ATOM 1340 C C . HIS A 1 176 ? -9.953 -12.039 1.120 1.00 43.50 176 HIS A C 1
ATOM 1342 O O . HIS A 1 176 ? -10.814 -11.631 1.895 1.00 43.50 176 HIS A O 1
ATOM 1348 N N . ARG A 1 177 ? -8.666 -12.070 1.463 1.00 44.34 177 ARG A N 1
ATOM 1349 C CA . ARG A 1 177 ? -8.209 -11.284 2.607 1.00 44.34 177 ARG A CA 1
ATOM 1350 C C . ARG A 1 177 ? -7.178 -10.250 2.175 1.00 44.34 177 ARG A C 1
ATOM 1352 O O . ARG A 1 177 ? -5.979 -10.421 2.354 1.00 44.34 177 ARG A O 1
ATOM 1359 N N . PHE A 1 178 ? -7.690 -9.101 1.717 1.00 52.94 178 PHE A N 1
ATOM 1360 C CA . PHE A 1 178 ? -7.221 -7.863 2.351 1.00 52.94 178 PHE A CA 1
ATOM 1361 C C . PHE A 1 178 ? -7.217 -8.106 3.869 1.00 52.94 178 PHE A C 1
ATOM 1363 O O . PHE A 1 178 ? -8.067 -8.876 4.321 1.00 52.94 178 PHE A O 1
ATOM 1370 N N . PRO A 1 179 ? -6.317 -7.510 4.667 1.00 53.75 179 PRO A N 1
ATOM 1371 C CA . PRO A 1 179 ? -6.497 -7.533 6.115 1.00 53.75 179 PRO A CA 1
ATOM 1372 C C . PRO A 1 179 ? -7.973 -7.215 6.400 1.00 53.75 179 PRO A C 1
ATOM 1374 O O . PRO A 1 179 ? -8.436 -6.142 6.022 1.00 53.75 179 PRO A O 1
ATOM 1377 N N . GLU A 1 180 ? -8.747 -8.188 6.908 1.00 54.62 180 GLU A N 1
ATOM 1378 C CA . GLU A 1 180 ? -10.167 -7.951 7.240 1.00 54.62 180 GLU A CA 1
ATOM 1379 C C . GLU A 1 180 ? -10.249 -6.786 8.229 1.00 54.62 180 GLU A C 1
ATOM 1381 O O . GLU A 1 180 ? -11.164 -5.964 8.205 1.00 54.62 180 GLU A O 1
ATOM 1386 N N . ASP A 1 181 ? -9.183 -6.694 9.013 1.00 59.47 181 ASP A N 1
ATOM 1387 C CA . ASP A 1 181 ? -8.892 -5.695 9.999 1.00 59.47 181 ASP A CA 1
ATOM 1388 C C . ASP A 1 181 ? -8.165 -4.522 9.328 1.00 59.47 181 ASP A C 1
ATOM 1390 O O . ASP A 1 181 ? -6.937 -4.477 9.201 1.00 59.47 181 ASP A O 1
ATOM 1394 N N . CYS A 1 182 ? -8.946 -3.548 8.865 1.00 74.19 182 CYS A N 1
ATOM 1395 C CA . CYS A 1 182 ? -8.421 -2.218 8.586 1.00 74.19 182 CYS A CA 1
ATOM 1396 C C . CYS A 1 182 ? -7.759 -1.670 9.855 1.00 74.19 182 CYS A C 1
ATOM 1398 O O . CYS A 1 182 ? -8.378 -1.703 10.912 1.00 74.19 182 CYS A O 1
ATOM 1400 N N . TRP A 1 183 ? -6.548 -1.110 9.753 1.00 70.25 183 TRP A N 1
ATOM 1401 C CA . TRP A 1 183 ? -5.847 -0.532 10.908 1.00 70.25 183 TRP A CA 1
ATOM 1402 C C . TRP A 1 183 ? -6.703 0.479 11.681 1.00 70.25 183 TRP A C 1
ATOM 1404 O O . TRP A 1 183 ? -6.650 0.494 12.904 1.00 70.25 183 TRP A O 1
ATOM 1414 N N . GLU A 1 184 ? -7.522 1.281 10.995 1.00 69.69 184 GLU A N 1
ATOM 1415 C CA . GLU A 1 184 ? -8.448 2.214 11.649 1.00 69.69 184 GLU A CA 1
ATOM 1416 C C . GLU A 1 184 ? -9.557 1.479 12.404 1.00 69.69 184 GLU A C 1
ATOM 1418 O O . GLU A 1 184 ? -9.838 1.821 13.547 1.00 69.69 184 GLU A O 1
ATOM 1423 N N . CYS A 1 185 ? -10.132 0.420 11.824 1.00 72.44 185 CYS A N 1
ATOM 1424 C CA . CYS A 1 185 ? -11.116 -0.415 12.516 1.00 72.44 185 CYS A CA 1
ATOM 1425 C C . CYS A 1 185 ? -10.499 -1.162 13.700 1.00 72.44 185 CYS A C 1
ATOM 1427 O O . CYS A 1 185 ? -11.129 -1.262 14.747 1.00 72.44 185 CYS A O 1
ATOM 1429 N N . THR A 1 186 ? -9.268 -1.656 13.569 1.00 70.12 186 THR A N 1
ATOM 1430 C CA . THR A 1 186 ? -8.528 -2.300 14.659 1.00 70.12 186 THR A CA 1
ATOM 1431 C C . THR A 1 186 ? -8.207 -1.304 15.759 1.00 70.12 186 THR A C 1
ATOM 1433 O O . THR A 1 186 ? -8.393 -1.616 16.930 1.00 70.12 186 THR A O 1
ATOM 1436 N N . ALA A 1 187 ? -7.751 -0.103 15.399 1.00 69.19 187 ALA A N 1
ATOM 1437 C CA . ALA A 1 187 ? -7.472 0.969 16.342 1.00 69.19 187 ALA A CA 1
ATOM 1438 C C . ALA A 1 187 ? -8.753 1.372 17.081 1.00 69.19 187 ALA A C 1
ATOM 1440 O O . ALA A 1 187 ? -8.757 1.387 18.308 1.00 69.19 187 ALA A O 1
ATOM 1441 N N . GLN A 1 188 ? -9.857 1.569 16.361 1.00 71.50 188 GLN A N 1
ATOM 1442 C CA . GLN A 1 188 ? -11.158 1.883 16.944 1.00 71.50 188 GLN A CA 1
ATOM 1443 C C . GLN A 1 188 ? -11.671 0.756 17.850 1.00 71.50 188 GLN A C 1
ATOM 1445 O O . GLN A 1 188 ? -12.049 1.013 18.988 1.00 71.50 188 GLN A O 1
ATOM 1450 N N . ALA A 1 189 ? -11.617 -0.502 17.407 1.00 67.88 189 ALA A N 1
ATOM 1451 C CA . ALA A 1 189 ? -12.003 -1.651 18.224 1.00 67.88 189 ALA A CA 1
ATOM 1452 C C . ALA A 1 189 ? -11.107 -1.795 19.465 1.00 67.88 189 ALA A C 1
ATOM 1454 O O . ALA A 1 189 ? -11.581 -2.167 20.538 1.00 67.88 189 ALA A O 1
ATOM 1455 N N . SER A 1 190 ? -9.815 -1.476 19.344 1.00 68.38 190 SER A N 1
ATOM 1456 C CA . SER A 1 190 ? -8.887 -1.468 20.474 1.00 68.38 190 SER A CA 1
ATOM 1457 C C . SER A 1 190 ? -9.192 -0.336 21.451 1.00 68.38 190 SER A C 1
ATOM 1459 O O . SER A 1 190 ? -9.153 -0.562 22.655 1.00 68.38 190 SER A O 1
ATOM 1461 N N . GLU A 1 191 ? -9.569 0.844 20.961 1.00 71.31 191 GLU A N 1
ATOM 1462 C CA . GLU A 1 191 ? -9.979 1.976 21.786 1.00 71.31 191 GLU A CA 1
ATOM 1463 C C . GLU A 1 191 ? -11.295 1.674 22.509 1.00 71.31 191 GLU A C 1
ATOM 1465 O O . GLU A 1 191 ? -11.394 1.871 23.717 1.00 71.31 191 GLU A O 1
ATOM 1470 N N . GLU A 1 192 ? -12.281 1.100 21.819 1.00 72.81 192 GLU A N 1
ATOM 1471 C CA . GLU A 1 192 ? -13.530 0.624 22.419 1.00 72.81 192 GLU A CA 1
ATOM 1472 C C . GLU A 1 192 ? -13.276 -0.452 23.480 1.00 72.81 192 GLU A C 1
ATOM 1474 O O . GLU A 1 192 ? -13.836 -0.385 24.576 1.00 72.81 192 GLU A O 1
ATOM 1479 N N 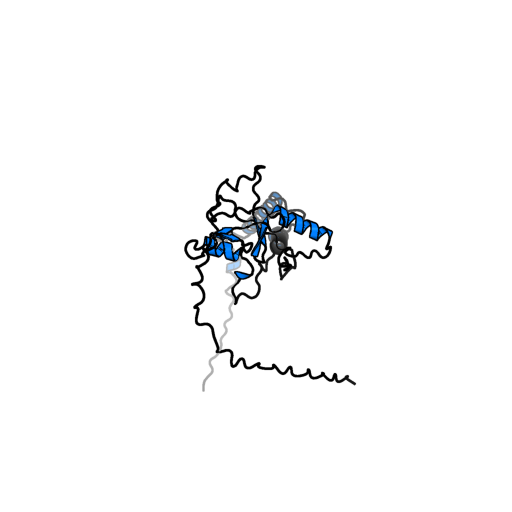. TYR A 1 193 ? -12.392 -1.414 23.201 1.00 70.62 193 TYR A N 1
ATOM 1480 C CA . TYR A 1 193 ? -11.997 -2.444 24.159 1.00 70.62 193 TYR A CA 1
ATOM 1481 C C . TYR A 1 193 ? -11.271 -1.858 25.376 1.00 70.62 193 TYR A C 1
ATOM 1483 O O . TYR A 1 193 ? -11.556 -2.251 26.511 1.00 70.62 193 TYR A O 1
ATOM 1491 N N . ILE A 1 194 ? -10.353 -0.910 25.167 1.00 69.75 194 ILE A N 1
ATOM 1492 C CA . ILE A 1 194 ? -9.660 -0.189 26.240 1.00 69.75 194 ILE A CA 1
ATOM 1493 C C . ILE A 1 194 ? -10.683 0.577 27.079 1.00 69.75 194 ILE A C 1
ATOM 1495 O O . ILE A 1 194 ? -10.681 0.436 28.298 1.00 69.75 194 ILE A O 1
ATOM 1499 N N . ASN A 1 195 ? -11.607 1.302 26.449 1.00 72.44 195 ASN A N 1
ATOM 1500 C CA . ASN A 1 195 ? -12.662 2.052 27.126 1.00 72.44 195 ASN A CA 1
ATOM 1501 C C . ASN A 1 195 ? -13.580 1.132 27.948 1.00 72.44 195 ASN A C 1
ATOM 1503 O O . ASN A 1 195 ? -13.864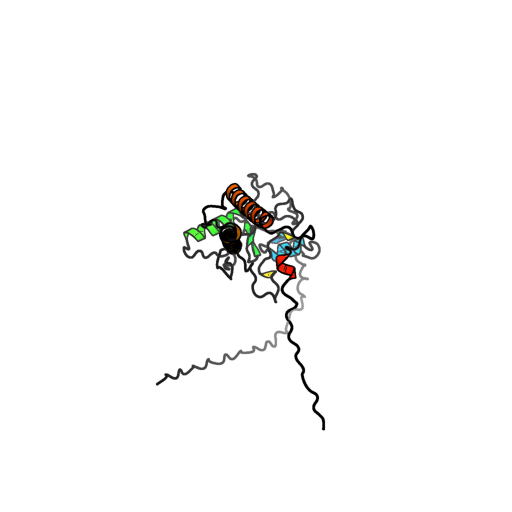 1.422 29.109 1.00 72.44 195 ASN A O 1
ATOM 1507 N N . LEU A 1 196 ? -14.003 -0.008 27.392 1.00 72.88 196 LEU A N 1
ATOM 1508 C CA . LEU A 1 196 ? -14.786 -1.027 28.103 1.00 72.88 196 LEU A CA 1
ATOM 1509 C C . LEU A 1 196 ? -14.018 -1.611 29.294 1.00 72.88 196 LEU A C 1
ATOM 1511 O O . LEU A 1 196 ? -14.576 -1.752 30.383 1.00 72.88 196 LEU A O 1
ATOM 1515 N N . SER A 1 197 ? -12.736 -1.919 29.101 1.00 71.44 197 SER A N 1
ATOM 1516 C CA . SER A 1 197 ? -11.869 -2.472 30.144 1.00 71.44 197 SER A CA 1
ATOM 1517 C C . SER A 1 197 ? -11.638 -1.467 31.274 1.00 71.44 197 SER A C 1
ATOM 1519 O O . SER A 1 197 ? -11.759 -1.819 32.447 1.00 71.44 197 SER A O 1
ATOM 1521 N N . LEU A 1 198 ? -11.368 -0.202 30.940 1.00 74.25 198 LEU A N 1
ATOM 1522 C CA . LEU A 1 198 ? -11.188 0.885 31.903 1.00 74.25 198 LEU A CA 1
ATOM 1523 C C . LEU A 1 198 ? -12.470 1.182 32.671 1.00 74.25 198 LEU A C 1
ATOM 1525 O O . LEU A 1 198 ? -12.412 1.407 33.880 1.00 74.25 198 LEU A O 1
ATOM 1529 N N . ARG A 1 199 ? -13.625 1.116 32.006 1.00 77.88 199 ARG A N 1
ATOM 1530 C CA . ARG A 1 199 ? -14.924 1.256 32.659 1.00 77.88 199 ARG A CA 1
ATOM 1531 C C . ARG A 1 199 ? -15.185 0.126 33.645 1.00 77.88 199 ARG A C 1
ATOM 1533 O O . ARG A 1 199 ? -15.553 0.393 34.782 1.00 77.88 199 ARG A O 1
ATOM 1540 N N . PHE A 1 200 ? -14.932 -1.119 33.241 1.00 78.81 200 PHE A N 1
ATOM 1541 C CA . PHE A 1 200 ? -15.070 -2.272 34.128 1.00 78.81 200 PHE A CA 1
ATOM 1542 C C . PHE A 1 200 ? -14.154 -2.152 35.351 1.00 78.81 200 PHE A C 1
ATOM 1544 O O . PHE A 1 200 ? -14.619 -2.296 36.476 1.00 78.81 200 PHE A O 1
ATOM 1551 N N . VAL A 1 201 ? -12.868 -1.849 35.155 1.00 74.44 201 VAL A N 1
ATOM 1552 C CA . VAL A 1 201 ? -11.910 -1.701 36.260 1.00 74.44 201 VAL A CA 1
ATOM 1553 C C . VAL A 1 201 ? -12.324 -0.560 37.190 1.00 74.44 201 VAL A C 1
ATOM 1555 O O . VAL A 1 201 ? -12.439 -0.772 38.395 1.00 74.44 201 VAL A O 1
ATOM 1558 N N . SER A 1 202 ? -12.603 0.623 36.648 1.00 76.31 202 SER A N 1
ATOM 1559 C CA . SER A 1 202 ? -12.954 1.797 37.453 1.00 76.31 202 SER A CA 1
ATOM 1560 C C . SER A 1 202 ? -14.258 1.585 38.227 1.00 76.31 202 SER A C 1
ATOM 1562 O O . SER A 1 202 ? -14.272 1.750 39.446 1.00 76.31 202 SER A O 1
ATOM 1564 N N . GLU A 1 203 ? -15.331 1.136 37.568 1.00 80.38 203 GLU A N 1
ATOM 1565 C CA . GLU A 1 203 ? -16.649 1.005 38.200 1.00 80.38 203 GLU A CA 1
ATOM 1566 C C . GLU A 1 203 ? -16.732 -0.223 39.117 1.00 80.38 203 GLU A C 1
ATOM 1568 O O . GLU A 1 203 ? -17.211 -0.119 40.246 1.00 80.38 203 GLU A O 1
ATOM 1573 N N . VAL A 1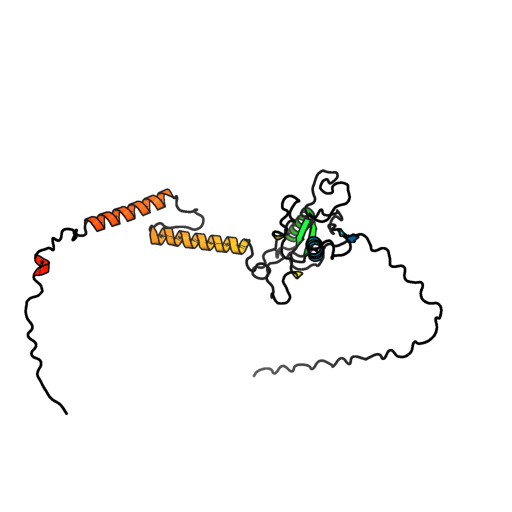 204 ? -16.260 -1.391 38.664 1.00 77.25 204 VAL A N 1
ATOM 1574 C CA . VAL A 1 204 ? -16.455 -2.660 39.387 1.00 77.25 204 VAL A CA 1
ATOM 1575 C C . VAL A 1 204 ? -15.416 -2.855 40.482 1.00 77.25 204 VAL A C 1
ATOM 1577 O O . VAL A 1 204 ? -15.761 -3.332 41.563 1.00 77.25 204 VAL A O 1
ATOM 1580 N N . LEU A 1 205 ? -14.149 -2.516 40.224 1.00 73.44 205 LEU A N 1
ATOM 1581 C CA . LEU A 1 205 ? -13.083 -2.741 41.203 1.00 73.44 205 LEU A CA 1
ATOM 1582 C C . LEU A 1 205 ? -12.897 -1.556 42.143 1.00 73.44 205 LEU A C 1
ATOM 1584 O O . LEU A 1 205 ? -12.536 -1.777 43.295 1.00 73.44 205 LEU A O 1
ATOM 1588 N N . HIS A 1 206 ? -13.147 -0.329 41.681 1.00 75.00 206 HIS A N 1
ATOM 1589 C CA . HIS A 1 206 ? -12.824 0.879 42.445 1.00 75.00 206 HIS A CA 1
ATOM 1590 C C . HIS A 1 206 ? -14.031 1.764 42.777 1.00 75.00 206 HIS A C 1
ATOM 1592 O O . HIS A 1 206 ? -13.897 2.662 43.604 1.00 75.00 206 HIS A O 1
ATOM 1598 N N . GLY A 1 207 ? -15.209 1.512 42.194 1.00 81.44 207 GLY A N 1
ATOM 1599 C CA . GLY A 1 207 ? -16.398 2.343 42.405 1.00 81.44 207 GLY A CA 1
ATOM 1600 C C . GLY A 1 207 ? -16.269 3.768 41.853 1.00 81.44 207 GLY A C 1
ATOM 1601 O O . GLY A 1 207 ? -17.009 4.652 42.277 1.00 81.44 207 GLY A O 1
ATOM 1602 N N . VAL A 1 208 ? -15.330 4.001 40.932 1.00 79.56 208 VAL A N 1
ATOM 1603 C CA . VAL A 1 208 ? -15.077 5.301 40.302 1.00 79.56 208 VAL A CA 1
ATOM 1604 C C . VAL A 1 208 ? -15.720 5.305 38.916 1.00 79.56 208 VAL A C 1
ATOM 1606 O O . VAL A 1 208 ? -15.536 4.372 38.135 1.00 79.56 208 VAL A O 1
ATOM 1609 N N . GLY A 1 209 ? -16.498 6.343 38.606 1.00 78.44 209 GLY A N 1
ATOM 1610 C CA . GLY A 1 209 ? -17.084 6.509 37.276 1.00 78.44 209 GLY A CA 1
ATOM 1611 C C . GLY A 1 209 ? -16.004 6.813 36.239 1.00 78.44 209 GLY A C 1
ATOM 1612 O O . GLY A 1 209 ? -15.168 7.681 36.465 1.00 78.44 209 GLY A O 1
ATOM 1613 N N . TYR A 1 210 ? -16.036 6.113 35.107 1.00 75.62 210 TYR A N 1
ATOM 1614 C CA . TYR A 1 210 ? -15.175 6.389 33.957 1.00 75.62 210 TYR A CA 1
ATOM 1615 C C . TYR A 1 210 ? -16.029 6.880 32.788 1.00 75.62 210 TYR A C 1
ATOM 1617 O O . TYR A 1 210 ? -16.920 6.160 32.326 1.00 75.62 210 TYR A O 1
ATOM 1625 N N . LEU A 1 211 ? -15.761 8.096 32.307 1.00 78.00 211 LEU A N 1
ATOM 1626 C CA . LEU A 1 211 ? -16.389 8.647 31.109 1.00 78.00 211 LEU A CA 1
ATOM 1627 C C . LEU A 1 211 ? -15.419 8.530 29.918 1.00 78.00 211 LEU A C 1
ATOM 1629 O O . LEU A 1 211 ? -14.276 8.982 30.014 1.00 78.00 211 LEU A O 1
ATOM 1633 N N . PRO A 1 212 ? -15.845 7.938 28.784 1.00 69.06 212 PRO A N 1
ATOM 1634 C CA . PRO A 1 212 ? -15.018 7.871 27.582 1.00 69.06 212 PRO A CA 1
ATOM 1635 C C . PRO A 1 212 ? -14.551 9.266 27.145 1.00 69.06 212 PRO A C 1
ATOM 1637 O O . PRO A 1 212 ? -15.363 10.181 27.023 1.00 69.06 212 PRO A O 1
ATOM 1640 N N . GLY A 1 213 ? -13.249 9.418 26.890 1.00 70.50 213 GLY A N 1
ATOM 1641 C CA . GLY A 1 213 ? -12.647 10.676 26.428 1.00 70.50 213 GLY A CA 1
ATOM 1642 C C . GLY A 1 213 ? -12.081 11.593 27.521 1.00 70.50 213 GLY A C 1
ATOM 1643 O O . GLY A 1 213 ? -11.338 12.510 27.185 1.00 70.50 213 GLY A O 1
ATOM 1644 N N . GLU A 1 214 ? -12.331 11.332 28.808 1.00 70.56 214 GLU A N 1
ATOM 1645 C CA . GLU A 1 214 ? -11.711 12.094 29.914 1.00 70.56 214 GLU A CA 1
ATOM 1646 C C . GLU A 1 214 ? -10.267 11.644 30.223 1.00 70.56 214 GLU A C 1
ATOM 1648 O O . GLU A 1 214 ? -9.598 12.214 31.082 1.00 70.56 214 GLU A O 1
ATOM 1653 N N . GLY A 1 215 ? -9.756 10.658 29.475 1.00 60.38 215 GLY A N 1
ATOM 1654 C CA . GLY A 1 215 ? -8.517 9.953 29.802 1.00 60.38 215 GLY A CA 1
ATOM 1655 C C . GLY A 1 215 ? -8.730 8.955 30.948 1.00 60.38 215 GLY A C 1
ATOM 1656 O O . GLY A 1 215 ? -9.793 8.945 31.568 1.00 60.38 215 GLY A O 1
ATOM 1657 N N . PRO A 1 216 ? -7.781 8.038 31.209 1.00 59.59 216 PRO A N 1
ATOM 1658 C CA . PRO A 1 216 ? -7.856 7.187 32.395 1.00 59.59 216 PRO A CA 1
ATOM 1659 C C . PRO A 1 216 ? -7.960 8.068 33.656 1.00 59.59 216 PRO A C 1
ATOM 1661 O O . PRO A 1 216 ? -7.361 9.146 33.662 1.00 59.59 216 PRO A O 1
ATOM 1664 N N . PRO A 1 217 ? -8.670 7.628 34.718 1.00 63.78 217 PRO A N 1
ATOM 1665 C CA . PRO A 1 217 ? -8.627 8.321 36.006 1.00 63.78 217 PRO A CA 1
ATOM 1666 C C . PRO A 1 217 ? -7.165 8.546 36.391 1.00 63.78 217 PRO A C 1
ATOM 1668 O O . PRO A 1 217 ? -6.333 7.673 36.099 1.00 63.78 217 PRO A O 1
ATOM 1671 N N . GLU A 1 218 ? -6.835 9.683 37.014 1.00 72.44 218 GLU A N 1
ATOM 1672 C CA . GLU A 1 218 ? -5.454 9.904 37.438 1.00 72.44 218 GLU A CA 1
ATOM 1673 C C . GLU A 1 218 ? -5.000 8.702 38.269 1.00 72.44 218 GLU A C 1
ATOM 1675 O O . GLU A 1 218 ? -5.729 8.176 39.112 1.00 72.44 218 GLU A O 1
ATOM 1680 N N . TRP A 1 219 ? -3.804 8.197 37.969 1.00 60.62 219 TRP A N 1
ATOM 1681 C CA . TRP A 1 219 ? -3.338 6.924 38.519 1.00 60.62 219 TRP A CA 1
ATOM 1682 C C . TRP A 1 219 ? -3.316 6.936 40.056 1.00 60.62 219 TRP A C 1
ATOM 1684 O O . TRP A 1 219 ? -3.535 5.906 40.696 1.00 60.62 219 TRP A O 1
ATOM 1694 N N . ASP A 1 220 ? -3.154 8.124 40.639 1.00 70.12 220 ASP A N 1
ATOM 1695 C CA . ASP A 1 220 ? -3.218 8.376 42.074 1.00 70.12 220 ASP A CA 1
ATOM 1696 C C . ASP A 1 220 ? -4.619 8.140 42.673 1.00 70.12 220 ASP A C 1
ATOM 1698 O O . ASP A 1 220 ? -4.713 7.619 43.789 1.00 70.12 220 ASP A O 1
ATOM 1702 N N . ASP A 1 221 ? -5.704 8.395 41.933 1.00 70.44 221 ASP A N 1
ATOM 1703 C CA . ASP A 1 221 ? -7.080 8.122 42.374 1.00 70.44 221 ASP A CA 1
ATOM 1704 C C . ASP A 1 221 ? -7.352 6.613 42.448 1.00 70.44 221 ASP A C 1
ATOM 1706 O O . ASP A 1 221 ? -7.913 6.108 43.427 1.00 70.44 221 ASP A O 1
ATOM 1710 N N . LEU A 1 222 ? -6.890 5.862 41.443 1.00 62.94 222 LEU A N 1
ATOM 1711 C CA . LEU A 1 222 ? -7.006 4.399 41.404 1.00 62.94 222 LEU A CA 1
ATOM 1712 C C . LEU A 1 222 ? -6.160 3.734 42.500 1.00 62.94 222 LEU A C 1
ATOM 1714 O O . LEU A 1 222 ? -6.621 2.804 43.174 1.00 62.94 222 LEU A O 1
ATOM 1718 N N . VAL A 1 223 ? -4.942 4.234 42.733 1.00 67.12 223 VAL A N 1
ATOM 1719 C CA . VAL A 1 223 ? -4.082 3.788 43.839 1.00 67.12 223 VAL A CA 1
ATOM 1720 C C . VAL A 1 223 ? -4.722 4.119 45.189 1.00 67.12 223 VAL A C 1
ATOM 1722 O O . VAL A 1 223 ? -4.749 3.255 46.070 1.00 67.12 223 VAL A O 1
ATOM 1725 N N . GLY A 1 224 ? -5.288 5.317 45.351 1.00 74.38 224 GLY A N 1
ATOM 1726 C CA . GLY A 1 224 ? -5.999 5.737 46.558 1.00 74.38 224 GLY A CA 1
ATOM 1727 C C . GLY A 1 224 ? -7.190 4.831 46.882 1.00 74.38 224 GLY A C 1
ATOM 1728 O O . GLY A 1 224 ? -7.272 4.291 47.991 1.00 74.38 224 GLY A O 1
ATOM 1729 N N . ALA A 1 225 ? -8.058 4.578 45.899 1.00 73.44 225 ALA A N 1
ATOM 1730 C CA . ALA A 1 225 ? -9.211 3.688 46.039 1.00 73.44 225 ALA A CA 1
ATOM 1731 C C . ALA A 1 225 ? -8.793 2.242 46.368 1.00 73.44 225 ALA A C 1
ATOM 1733 O O . ALA A 1 225 ? -9.361 1.603 47.257 1.00 73.44 225 ALA A O 1
ATOM 1734 N N . SER A 1 226 ? -7.748 1.730 45.709 1.00 66.31 226 SER A N 1
ATOM 1735 C CA . SER A 1 226 ? -7.195 0.397 45.980 1.00 66.31 226 SER A CA 1
ATOM 1736 C C . SER A 1 226 ? -6.642 0.275 47.406 1.00 66.31 226 SER A C 1
ATOM 1738 O O . SER A 1 226 ? -6.956 -0.671 48.133 1.00 66.31 226 SER A O 1
ATOM 1740 N N . GLN A 1 227 ? -5.877 1.268 47.868 1.00 73.00 227 GLN A N 1
ATOM 1741 C CA . GLN A 1 227 ? -5.359 1.303 49.238 1.00 73.00 227 GLN A CA 1
ATOM 1742 C C . GLN A 1 227 ? -6.473 1.381 50.288 1.00 73.00 227 GLN A C 1
ATOM 1744 O O . GLN A 1 227 ? -6.319 0.838 51.387 1.00 73.00 227 GLN A O 1
ATOM 1749 N N . GLN A 1 228 ? -7.585 2.050 49.979 1.00 79.19 228 GLN A N 1
ATOM 1750 C CA . GLN A 1 228 ? -8.752 2.100 50.855 1.00 79.19 228 GLN A CA 1
ATOM 1751 C C . GLN A 1 228 ? -9.441 0.734 50.958 1.00 79.19 228 GLN A C 1
ATOM 1753 O O . GLN A 1 228 ? -9.644 0.249 52.072 1.00 79.19 228 GLN A O 1
ATOM 1758 N N . LEU A 1 229 ? -9.684 0.054 49.834 1.00 72.56 229 LEU A N 1
ATOM 1759 C CA . LEU A 1 229 ? -10.240 -1.305 49.817 1.00 72.56 229 LEU A CA 1
ATOM 1760 C C . LEU A 1 229 ? -9.376 -2.302 50.599 1.00 72.56 229 LEU A C 1
ATOM 1762 O O . LEU A 1 229 ? -9.894 -3.112 51.373 1.00 72.56 229 LEU A O 1
ATOM 1766 N N . VAL A 1 230 ? -8.051 -2.225 50.445 1.00 70.62 230 VAL A N 1
ATOM 1767 C CA . VAL A 1 230 ? -7.112 -3.059 51.209 1.00 70.62 230 VAL A CA 1
ATOM 1768 C C . VAL A 1 230 ? -7.211 -2.764 52.708 1.00 70.62 230 VAL A C 1
ATOM 1770 O O . VAL A 1 230 ? -7.242 -3.704 53.505 1.00 70.62 230 VAL A O 1
ATOM 1773 N N . ARG A 1 231 ? -7.309 -1.489 53.109 1.00 82.25 231 ARG A N 1
ATOM 1774 C CA . ARG A 1 231 ? -7.506 -1.099 54.515 1.00 82.25 231 ARG A CA 1
ATOM 1775 C C . ARG A 1 231 ? -8.804 -1.658 55.086 1.00 82.25 231 ARG A C 1
ATOM 1777 O O . ARG A 1 231 ? -8.763 -2.323 56.117 1.00 82.25 231 ARG A O 1
ATOM 1784 N N . GLU A 1 232 ? -9.925 -1.478 54.396 1.00 83.69 232 GLU A N 1
ATOM 1785 C CA . GLU A 1 232 ? -11.228 -2.000 54.824 1.00 83.69 232 GLU A CA 1
ATOM 1786 C C . GLU A 1 232 ? -11.242 -3.531 54.917 1.00 83.69 232 GLU A C 1
ATOM 1788 O O . GLU A 1 232 ? -11.890 -4.114 55.789 1.00 83.69 232 GLU A O 1
ATOM 1793 N N . HIS A 1 233 ? -10.537 -4.216 54.013 1.00 75.00 233 HIS A N 1
ATOM 1794 C CA . HIS A 1 233 ? -10.379 -5.664 54.080 1.00 75.00 233 HIS A CA 1
ATOM 1795 C C . HIS A 1 233 ? -9.550 -6.083 55.300 1.00 75.00 233 HIS A C 1
ATOM 1797 O O . HIS A 1 233 ? -9.941 -6.997 56.025 1.00 75.00 233 HIS A O 1
ATOM 1803 N N . GLN A 1 234 ? -8.433 -5.401 55.566 1.00 77.31 234 GLN A N 1
ATOM 1804 C CA . GLN A 1 234 ? -7.600 -5.655 56.743 1.00 77.31 234 GLN A CA 1
ATOM 1805 C C . GLN A 1 234 ? -8.350 -5.370 58.049 1.00 77.31 234 GLN A C 1
ATOM 1807 O O . GLN A 1 234 ? -8.243 -6.151 58.992 1.00 77.31 234 GLN A O 1
ATOM 1812 N N . GLU A 1 235 ? -9.138 -4.299 58.114 1.00 88.00 235 GLU A N 1
ATOM 1813 C CA . GLU A 1 235 ? -9.999 -3.994 59.260 1.00 88.00 235 GLU A CA 1
ATOM 1814 C C . GLU A 1 235 ? -11.063 -5.071 59.462 1.00 88.00 235 GLU A C 1
ATOM 1816 O O . GLU A 1 235 ? -11.206 -5.583 60.573 1.00 88.00 235 GLU A O 1
ATOM 1821 N N . ARG A 1 236 ? -11.732 -5.515 58.390 1.00 81.69 236 ARG A N 1
ATOM 1822 C CA . ARG A 1 236 ? -12.647 -6.664 58.454 1.00 81.69 236 ARG A CA 1
ATOM 1823 C C . ARG A 1 236 ? -11.947 -7.914 58.973 1.00 81.69 236 ARG A C 1
ATOM 1825 O O . ARG A 1 236 ? -12.483 -8.562 59.863 1.00 81.69 236 ARG A O 1
ATOM 1832 N N . GLN A 1 237 ? -10.744 -8.229 58.494 1.00 72.62 237 GLN A N 1
ATOM 1833 C CA . GLN A 1 237 ? -9.977 -9.374 58.994 1.00 72.62 237 GLN A CA 1
ATOM 1834 C C . GLN A 1 237 ? -9.574 -9.237 60.469 1.00 72.62 237 GLN A C 1
ATOM 1836 O O . GLN A 1 237 ? -9.541 -10.244 61.170 1.00 72.62 237 GLN A O 1
ATOM 1841 N N . ARG A 1 238 ? -9.306 -8.020 60.962 1.00 78.31 238 ARG A N 1
ATOM 1842 C CA . ARG A 1 238 ? -9.040 -7.761 62.391 1.00 78.31 238 ARG A CA 1
ATOM 1843 C C . ARG A 1 238 ? -10.279 -7.954 63.264 1.00 78.31 238 ARG A C 1
ATOM 1845 O O . ARG A 1 238 ? -10.143 -8.336 64.422 1.00 78.31 238 ARG A O 1
ATOM 1852 N N . LEU A 1 239 ? -11.464 -7.685 62.719 1.00 78.38 239 LEU A N 1
ATOM 1853 C CA . LEU A 1 239 ? -12.744 -7.892 63.399 1.00 78.38 239 LEU A CA 1
ATOM 1854 C C . LEU A 1 239 ? -13.186 -9.363 63.393 1.00 78.38 239 LEU A C 1
ATOM 1856 O O . LEU A 1 239 ? -14.000 -9.754 64.230 1.00 78.38 239 LEU A O 1
ATOM 1860 N N . VAL A 1 240 ? -12.652 -10.194 62.490 1.00 71.69 240 VAL A N 1
ATOM 1861 C CA . VAL A 1 240 ? -12.851 -11.647 62.552 1.00 71.69 240 VAL A CA 1
ATOM 1862 C C . VAL A 1 240 ? -12.064 -12.187 63.753 1.00 71.69 240 VAL A C 1
ATOM 1864 O O . VAL A 1 240 ? -10.845 -12.014 63.805 1.00 71.69 240 VAL A O 1
ATOM 1867 N N . PRO A 1 241 ? -12.711 -12.870 64.716 1.00 65.06 241 PRO A N 1
ATOM 1868 C CA . PRO A 1 241 ? -12.011 -13.461 65.849 1.00 65.06 241 PRO A CA 1
ATOM 1869 C C . PRO A 1 241 ? -10.875 -14.360 65.356 1.00 65.06 241 PRO A C 1
ATOM 1871 O O . PRO A 1 241 ? -11.096 -15.250 64.533 1.00 65.06 241 PRO A O 1
ATOM 1874 N N . SER A 1 242 ? -9.645 -14.140 65.828 1.00 56.09 242 SER A N 1
ATOM 1875 C CA . SER A 1 242 ? -8.521 -14.984 65.430 1.00 56.09 242 SER A CA 1
ATOM 1876 C C . SER A 1 242 ? -8.667 -16.369 66.067 1.00 56.09 242 SER A C 1
ATOM 1878 O O . SER A 1 242 ? -8.207 -16.620 67.179 1.00 56.09 242 SER A O 1
ATOM 1880 N N . TRP A 1 243 ? -9.262 -17.314 65.345 1.00 54.47 243 TRP A N 1
ATOM 1881 C CA . TRP A 1 243 ? -9.343 -18.719 65.766 1.00 54.47 243 TRP A CA 1
ATOM 1882 C C . TRP A 1 243 ? -7.971 -19.420 65.801 1.00 54.47 243 TRP A C 1
ATOM 1884 O O . TRP A 1 243 ? -7.866 -20.567 66.229 1.00 54.47 243 TRP A O 1
ATOM 1894 N N . ARG A 1 244 ? -6.899 -18.732 65.377 1.00 49.62 244 ARG A N 1
ATOM 1895 C CA . ARG A 1 244 ? -5.534 -19.273 65.270 1.00 49.62 244 ARG A CA 1
ATOM 1896 C C . ARG A 1 244 ? -4.890 -19.669 66.604 1.00 49.62 244 ARG A C 1
ATOM 1898 O O . ARG A 1 244 ? -3.953 -20.454 66.571 1.00 49.62 244 ARG A O 1
ATOM 1905 N N . ASN A 1 245 ? -5.412 -19.222 67.749 1.00 51.00 245 ASN A N 1
ATOM 1906 C CA . ASN A 1 245 ? -4.887 -19.600 69.071 1.00 51.00 245 ASN A CA 1
ATOM 1907 C C . ASN A 1 245 ? -5.703 -20.699 69.780 1.00 51.00 245 ASN A C 1
ATOM 1909 O O . ASN A 1 245 ? -5.588 -20.865 70.992 1.00 51.00 245 ASN A O 1
ATOM 1913 N N . GLY A 1 246 ? -6.560 -21.439 69.064 1.00 52.88 246 GLY A N 1
ATOM 1914 C CA . GLY A 1 246 ? -7.307 -22.569 69.642 1.00 52.88 246 GLY A CA 1
ATOM 1915 C C . GLY A 1 246 ? -8.355 -22.179 70.694 1.00 52.88 246 GLY A C 1
ATOM 1916 O O . GLY A 1 246 ? -8.979 -23.045 71.302 1.00 52.88 246 GLY A O 1
ATOM 1917 N N . SER A 1 247 ? -8.590 -20.883 70.900 1.00 54.66 247 SER A N 1
ATOM 1918 C CA . SER A 1 247 ? -9.590 -20.358 71.828 1.00 54.66 247 SER A CA 1
ATOM 1919 C C . SER A 1 247 ? -10.955 -20.345 71.140 1.00 54.66 247 SER A C 1
ATOM 1921 O O . SER A 1 247 ? -11.453 -19.309 70.707 1.00 54.66 247 SER A O 1
ATOM 1923 N N . VAL A 1 248 ? -11.562 -21.521 70.987 1.00 57.16 248 VAL A N 1
ATOM 1924 C CA . VAL A 1 248 ? -12.978 -21.611 70.615 1.00 57.16 248 VAL A CA 1
ATOM 1925 C C . VAL A 1 248 ? -13.791 -21.020 71.776 1.00 57.16 248 VAL A C 1
ATOM 1927 O O . VAL A 1 248 ? -13.616 -21.475 72.909 1.00 57.16 248 VAL A O 1
ATOM 1930 N N . PRO A 1 249 ? -14.672 -20.023 71.558 1.00 60.88 249 PRO A N 1
ATOM 1931 C CA . PRO A 1 249 ? -15.542 -19.509 72.604 1.00 60.88 249 PRO A CA 1
ATOM 1932 C C . PRO A 1 249 ? -16.331 -20.665 73.221 1.00 60.88 249 PRO A C 1
ATOM 1934 O O . PRO A 1 249 ? -17.040 -21.384 72.515 1.00 60.88 249 PRO A O 1
ATOM 1937 N N . ALA A 1 250 ? -16.226 -20.844 74.540 1.00 59.69 250 ALA A N 1
ATOM 1938 C CA . ALA A 1 250 ? -16.819 -21.974 75.263 1.00 59.69 250 ALA A CA 1
ATOM 1939 C C . ALA A 1 250 ? -18.345 -22.127 75.049 1.00 59.69 250 ALA A C 1
ATOM 1941 O O . ALA A 1 250 ? -18.895 -23.206 75.261 1.00 59.69 250 ALA A O 1
ATOM 1942 N N . GLY A 1 251 ? -19.025 -21.073 74.579 1.00 62.38 251 GLY A N 1
ATOM 1943 C CA . GLY A 1 251 ? -20.443 -21.095 74.213 1.00 62.38 251 GLY A CA 1
ATOM 1944 C C . GLY A 1 251 ? -20.784 -21.897 72.948 1.00 62.38 251 GLY A C 1
ATOM 1945 O O . GLY A 1 251 ? -21.907 -22.376 72.836 1.00 62.38 251 GLY A O 1
ATOM 1946 N N . LEU A 1 252 ? -19.837 -22.109 72.024 1.00 55.88 252 LEU A N 1
ATOM 1947 C CA . LEU A 1 252 ? -20.074 -22.858 70.776 1.00 55.88 252 LEU A CA 1
ATOM 1948 C C . LEU A 1 252 ? -19.889 -24.376 70.923 1.00 55.88 252 LEU A C 1
ATOM 1950 O O . LEU A 1 252 ? -20.378 -25.137 70.093 1.00 55.88 252 LEU A O 1
ATOM 1954 N N . LEU A 1 253 ? -19.249 -24.838 72.001 1.00 55.75 253 LEU A N 1
ATOM 1955 C CA . LEU A 1 253 ? -19.025 -26.266 72.264 1.00 55.75 253 LEU A CA 1
ATOM 1956 C C . LEU A 1 253 ? -20.182 -26.956 73.011 1.00 55.75 253 LEU A C 1
ATOM 1958 O O . LEU A 1 253 ? -20.118 -28.159 73.247 1.00 55.75 253 LEU A O 1
ATOM 1962 N N . ARG A 1 254 ? -21.261 -26.244 73.371 1.00 54.84 254 ARG A N 1
ATOM 1963 C CA . ARG A 1 254 ? -22.389 -26.821 74.136 1.00 54.84 254 ARG A CA 1
ATOM 1964 C C . ARG A 1 254 ? -23.596 -27.286 73.316 1.00 54.84 254 ARG A C 1
ATOM 1966 O O . ARG A 1 254 ? -24.535 -27.815 73.900 1.00 54.84 254 ARG A O 1
ATOM 1973 N N . ALA A 1 255 ? -23.591 -27.162 71.991 1.00 55.53 255 ALA A N 1
ATOM 1974 C CA . ALA A 1 255 ? -24.798 -27.399 71.189 1.00 55.53 255 ALA A CA 1
ATOM 1975 C C . ALA A 1 255 ? -25.000 -28.843 70.679 1.00 55.53 255 ALA A C 1
ATOM 1977 O O . ALA A 1 255 ? -25.799 -29.048 69.768 1.00 55.53 255 ALA A O 1
ATOM 1978 N N . ARG A 1 256 ? -24.301 -29.860 71.207 1.00 53.12 256 ARG A N 1
ATOM 1979 C CA . ARG A 1 256 ? -24.383 -31.210 70.617 1.00 53.12 256 ARG A CA 1
ATOM 1980 C C . ARG A 1 256 ? -24.468 -32.378 71.594 1.00 53.12 256 ARG A C 1
ATOM 1982 O O . ARG A 1 256 ? -23.872 -33.403 71.325 1.00 53.12 256 ARG A O 1
ATOM 1989 N N . HIS A 1 257 ? -25.243 -32.261 72.672 1.00 53.56 257 HIS A N 1
ATOM 1990 C CA . HIS A 1 257 ? -25.717 -33.435 73.424 1.00 53.56 257 HIS A CA 1
ATOM 1991 C C . HIS A 1 257 ? -27.086 -33.173 74.074 1.00 53.56 257 HIS A C 1
ATOM 1993 O O . HIS A 1 257 ? -27.221 -33.147 75.292 1.00 53.56 257 HIS A O 1
ATOM 1999 N N . SER A 1 258 ? -28.128 -32.997 73.265 1.00 54.34 258 SER A N 1
ATOM 2000 C CA . SER A 1 258 ? -29.498 -33.317 73.681 1.00 54.34 258 SER A CA 1
ATOM 2001 C C . SER A 1 258 ? -30.041 -34.343 72.694 1.00 54.34 258 SER A C 1
ATOM 2003 O O . SER A 1 258 ? -30.010 -34.154 71.481 1.00 54.34 258 SER A O 1
ATOM 2005 N N . GLY A 1 259 ? -30.367 -35.511 73.241 1.00 60.25 259 GLY A N 1
ATOM 2006 C CA . GLY A 1 259 ? -30.526 -36.744 72.497 1.00 60.25 259 GLY A CA 1
ATOM 2007 C C . GLY A 1 259 ? -31.727 -36.775 71.563 1.00 60.25 259 GLY A C 1
ATOM 2008 O O . GLY A 1 259 ? -32.765 -36.157 71.787 1.00 60.25 259 GLY A O 1
ATOM 2009 N N . THR A 1 260 ? -31.598 -37.609 70.542 1.00 53.84 260 THR A N 1
ATOM 2010 C CA . THR A 1 260 ? -32.744 -38.226 69.887 1.00 53.84 260 THR A CA 1
ATOM 2011 C C . THR A 1 260 ? -32.368 -39.678 69.636 1.00 53.84 260 THR A C 1
ATOM 2013 O O . THR A 1 260 ? -31.647 -40.014 68.702 1.00 53.84 260 THR A O 1
ATOM 2016 N N . SER A 1 261 ? -32.787 -40.528 70.572 1.00 56.47 261 SER A N 1
ATOM 2017 C CA . SER A 1 261 ? -32.855 -41.974 70.395 1.00 56.47 261 SER A CA 1
ATOM 2018 C C . SER A 1 261 ? -33.938 -42.247 69.355 1.00 56.47 261 SER A C 1
ATOM 2020 O O . SER A 1 261 ? -35.123 -42.097 69.645 1.00 56.47 261 SER A O 1
ATOM 2022 N N . LEU A 1 262 ? -33.535 -42.588 68.132 1.00 53.00 262 LEU A N 1
ATOM 2023 C CA . LEU A 1 262 ? -34.422 -43.175 67.135 1.00 53.00 262 LEU A CA 1
ATOM 2024 C C . LEU A 1 262 ? -34.160 -44.678 67.114 1.00 53.00 262 LEU A C 1
ATOM 2026 O O . LEU A 1 262 ? -33.200 -45.168 66.525 1.00 53.00 262 LEU A O 1
ATOM 2030 N N . SER A 1 263 ? -35.035 -45.389 67.813 1.00 58.31 263 SER A N 1
ATOM 2031 C CA . SER A 1 263 ? -35.292 -46.805 67.603 1.00 58.31 263 SER A CA 1
ATOM 2032 C C . SER A 1 263 ? -36.046 -46.947 66.279 1.00 58.31 263 SER A C 1
ATOM 2034 O O . SER A 1 263 ? -37.146 -46.423 66.124 1.00 58.31 263 SER A O 1
ATOM 2036 N N . ALA A 1 264 ? -35.446 -47.633 65.310 1.00 52.31 264 ALA A N 1
ATOM 2037 C CA . ALA A 1 264 ? -36.112 -48.045 64.081 1.00 52.31 264 ALA A CA 1
ATOM 2038 C C . ALA A 1 264 ? -36.027 -49.566 63.989 1.00 52.31 264 ALA A C 1
ATOM 2040 O O . ALA A 1 264 ? -34.947 -50.151 64.074 1.00 52.31 264 ALA A O 1
ATOM 2041 N N . GLY A 1 265 ? -37.208 -50.172 63.930 1.00 56.25 265 GLY A N 1
ATOM 2042 C CA . GLY A 1 265 ? -37.435 -51.591 64.101 1.00 56.25 265 GLY A CA 1
ATOM 2043 C C . GLY A 1 265 ? -37.052 -52.433 62.891 1.00 56.25 265 GLY A C 1
ATOM 2044 O O . GLY A 1 265 ? -37.129 -52.022 61.737 1.00 56.25 265 GLY A O 1
ATOM 2045 N N . PHE A 1 266 ? -36.696 -53.662 63.233 1.00 55.38 266 PHE A N 1
ATOM 2046 C CA . PHE A 1 266 ? -36.728 -54.866 62.418 1.00 55.38 266 PHE A CA 1
ATOM 2047 C C . PHE A 1 266 ? -38.133 -55.124 61.842 1.00 55.38 266 PHE A C 1
ATOM 2049 O O . PHE A 1 266 ? -39.065 -55.248 62.628 1.00 55.38 266 PHE A O 1
ATOM 2056 N N . MET A 1 267 ? -38.252 -55.294 60.522 1.00 54.38 267 MET A N 1
ATOM 2057 C CA . MET A 1 267 ? -39.115 -56.243 59.779 1.00 54.38 267 MET A CA 1
ATOM 2058 C C . MET A 1 267 ? -38.543 -56.245 58.346 1.00 54.38 267 MET A C 1
ATOM 2060 O O . MET A 1 267 ? -38.264 -55.177 57.822 1.00 54.38 267 MET A O 1
ATOM 2064 N N . GLY A 1 268 ? -38.227 -57.330 57.646 1.00 61.78 268 GLY A N 1
ATOM 2065 C CA . GLY A 1 268 ? -38.779 -58.677 57.613 1.00 61.78 268 GLY A CA 1
ATOM 2066 C C . GLY A 1 268 ? -38.997 -59.001 56.126 1.00 61.78 268 GLY A C 1
ATOM 2067 O O . GLY A 1 268 ? -39.841 -58.375 55.497 1.00 61.78 268 GLY A O 1
ATOM 2068 N N . HIS A 1 269 ? -38.181 -59.909 55.579 1.00 47.66 269 HIS A N 1
ATOM 2069 C CA . HIS A 1 269 ? -38.258 -60.493 54.223 1.00 47.66 269 HIS A CA 1
ATOM 2070 C C . HIS A 1 269 ? -39.633 -61.151 53.950 1.00 47.66 269 HIS A C 1
ATOM 2072 O O . HIS A 1 269 ? -40.331 -61.481 54.916 1.00 47.66 269 HIS A O 1
ATOM 2078 N N . PRO A 1 270 ? -40.060 -61.339 52.682 1.00 63.25 270 PRO A N 1
ATOM 2079 C CA . PRO A 1 270 ? -39.437 -62.255 51.703 1.00 63.25 270 PRO A CA 1
ATOM 2080 C C . PRO A 1 270 ? -38.710 -61.559 50.551 1.00 63.25 270 PRO A C 1
ATOM 2082 O O . PRO A 1 270 ? -39.320 -60.690 49.896 1.00 63.25 270 PRO A O 1
#

Nearest PDB structures (foldseek):
  7zw0-assembly1_sh  TM=5.965E-01  e=2.852E-01  Saccharomyces cerevisiae W303

Solvent-accessible surface area (backbone atoms only — not comparable to full-atom values): 17573 Å² total; per-residue (Å²): 138,82,86,82,80,82,80,83,83,80,83,83,82,81,82,80,83,78,84,89,75,88,90,84,81,89,78,90,72,73,76,72,76,75,68,75,69,77,70,61,71,54,40,83,45,47,44,45,70,61,53,50,51,29,66,76,37,60,87,78,59,61,52,49,70,42,38,42,13,82,86,79,66,48,73,38,64,52,72,86,54,88,75,74,78,72,63,67,75,51,37,99,85,62,53,63,61,48,28,18,38,37,57,88,24,43,41,31,34,43,67,60,52,51,51,51,53,54,53,35,54,77,74,30,88,85,62,67,48,57,40,92,83,81,58,47,72,35,51,31,88,76,74,60,48,71,59,76,70,39,68,54,75,64,87,80,64,93,64,68,84,78,55,79,82,29,58,88,71,53,48,101,84,54,81,80,72,62,65,72,64,42,68,67,57,46,49,50,53,48,50,51,48,49,48,53,50,49,32,48,48,28,43,74,75,53,69,38,90,64,60,88,87,74,61,77,73,59,69,65,58,57,52,51,42,49,54,49,54,53,48,56,50,52,51,51,56,68,70,44,80,76,62,87,75,73,67,70,63,76,80,72,77,66,84,81,83,80,86,80,90,79,88,78,82,90,83,81,86,134

Sequence (270 aa):
MSPSYVTPSLPTVQSRKR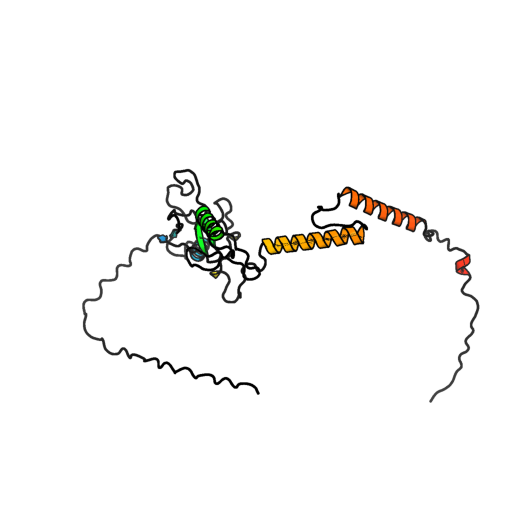KHSDISGLNVDGPAKRTKSRHAEKEETNLWTTVKRYLEDPAAHGPQPSVSCVICTIPIAIRGIPILEPDPWKLADGSQKVGAVLPCAHIFCQECINAHMAAQDELDPTGHKSCPFCRGDLLFTGCLHTVPPQRLPIATSEDFSMAPLTMPELQPGFEHRFPEDCWECTAQASEEYINLSLRFVSEVLHGVGYLPGEGPPEWDDLVGASQQLVREHQERQRLVPSWRNGSVPAGLLRARHSGTSLSAGFMGHP

Secondary structure (DSSP, 8-state):
-----PPPPPP-----------------S-----------SEEE--BHHHHHHHHH-TTTS-SEEE-B-TTT-PBPB-TTS---SS-TTS-TTS---BEEE-TTSBEEEHHHHHHHHHHHHHH-TT---B-TTT--B-B-TTT--B-PPEEPPPTT---GGGSPPPGGGS-TT----S-SS-HHHHHHHHHHHHHHHHHHIIIIIH-----TTS-SPPHHHHHHHHHHHHHHHHHHHHHS--GGGS---TTGGGSS--------------

Radius of gyration: 38.63 Å; Cα contacts (8 Å, |Δi|>4): 247; chains: 1; bounding box: 79×80×127 Å

Mean predicted aligned error: 17.35 Å

InterPro domains:
  IPR001841 Zinc finger, RING-type [PS50089] (69-135)
  IPR001841 Zinc finger, RING-type [SM00184] (69-134)
  IPR013083 Zinc finger, RING/FYVE/PHD-type [G3DSA:3.30.40.10] (65-142)
  IPR017907 Zinc finger, RING-type, conserved site [PS00518] (104-113)
  IPR018957 Zinc finger, C3HC4 RING-type [PF00097] (100-134)